Protein AF-A0A7C9GFV8-F1 (afdb_monomer_lite)

pLDDT: mean 72.37, std 23.85, range [27.98, 97.38]

Radius of gyration: 35.26 Å; chains: 1; bounding box: 70×98×106 Å

Foldseek 3Di:
DDDDDDDDDDDDDDDDDDDDDDDDDDDDDDDDDDDDPDDDPDDPDPDPPPPPPDDPVPPPDDPPDDDDPPPDDDDDDDDDDDDDDDDDDDDPPDDDPDDDDDPDNVCVVVCVVCVLCPLLVLQLVLLVVLQVVLVVCPVPLQVQLVVCVVVVDPVSSVVSVVSSCLSNVVSVCSNQQHLVLVSLLSLLVVLVCCQPPPACVQDQDVVSSHSVVSNVSSVSSVVCNVVGSHDRHVCVVVVHYD

Sequence (242 aa):
MGEGRPARRHRRRARGAVVDPAARDRRGPGRGGAGEAGALRSAKSRGFGSLLRLDPRLRPRPYSLIPSPRRGPGRAACWVRANRGVINMTDSSQARGGEPRLLLPFLQPFYDFVIPLAWPIIRCAVGLTLFVHGWGKIDRVVAFGDSLAKRGYVPGQGLGWAIFATELIGGLCIAAGLFTRFWAAAAAIELGVITFDIYLPNGFAWTKRGYEYTLMWGAVLFAVALRGGGPWSLDRKLGKEL

Secondary structure (DSSP, 8-state):
-------------------------------------S---------TTSS----GGGSPPP--PPPP--------------------------S-TTPPPPSSGGGHHHHHHHGGGHHHHHHHHHHHHHHHHHHTTGGGHHHHHHHHHHTT-SSHHHHHHHHHHIIIIIHHHHHHTSSHHHHHHHHHHHHHHIIIIIIGGG-S-GGGT-SHHHHHHHHHHHHHHHH-S-TTSHHHHHT---

Structure (mmCIF, N/CA/C/O backbone):
data_AF-A0A7C9GFV8-F1
#
_entry.id   AF-A0A7C9GFV8-F1
#
loop_
_atom_site.group_PDB
_atom_site.id
_atom_site.type_symbol
_atom_site.label_atom_id
_atom_site.label_alt_id
_atom_site.label_comp_id
_atom_site.label_asym_id
_atom_site.label_entity_id
_atom_site.label_seq_id
_atom_site.pdbx_PDB_ins_code
_atom_site.Cartn_x
_atom_site.Cartn_y
_atom_site.Cartn_z
_atom_site.occupancy
_atom_site.B_iso_or_equiv
_atom_site.auth_seq_id
_atom_site.auth_comp_id
_atom_site.auth_asym_id
_atom_site.auth_atom_id
_atom_site.pdbx_PDB_model_num
ATOM 1 N N . MET A 1 1 ? 20.918 -57.381 -44.391 1.00 44.56 1 MET A N 1
ATOM 2 C CA . MET A 1 1 ? 20.920 -57.339 -45.869 1.00 44.56 1 MET A CA 1
ATOM 3 C C . MET A 1 1 ? 19.507 -57.022 -46.322 1.00 44.56 1 MET A C 1
ATOM 5 O O . MET A 1 1 ? 18.599 -57.722 -45.899 1.00 44.56 1 MET A O 1
ATOM 9 N N . GLY A 1 2 ? 19.326 -55.935 -47.071 1.00 47.56 2 GLY A N 1
ATOM 10 C CA . GLY A 1 2 ? 18.016 -55.445 -47.508 1.00 47.56 2 GLY A CA 1
ATOM 11 C C . GLY A 1 2 ? 18.029 -53.941 -47.791 1.00 47.56 2 GLY A C 1
ATOM 12 O O . GLY A 1 2 ? 17.478 -53.165 -47.019 1.00 47.56 2 GLY A O 1
ATOM 13 N N . GLU A 1 3 ? 18.708 -53.541 -48.871 1.00 44.22 3 GLU A N 1
ATOM 14 C CA . GLU A 1 3 ? 18.458 -52.288 -49.609 1.00 44.22 3 GLU A CA 1
ATOM 15 C C . GLU A 1 3 ? 16.953 -52.214 -49.958 1.00 44.22 3 GLU A C 1
ATOM 17 O O . GLU A 1 3 ? 16.321 -53.245 -50.150 1.00 44.22 3 GLU A O 1
ATOM 22 N N . GLY A 1 4 ? 16.238 -51.096 -50.052 1.00 40.31 4 GLY A N 1
ATOM 23 C CA . GLY A 1 4 ? 16.554 -49.746 -50.493 1.00 40.31 4 GLY A CA 1
ATOM 24 C C . GLY A 1 4 ? 15.351 -49.256 -51.323 1.00 40.31 4 GLY A C 1
ATOM 25 O O . GLY A 1 4 ? 14.808 -50.036 -52.102 1.00 40.31 4 GLY A O 1
ATOM 26 N N . ARG A 1 5 ? 14.922 -47.994 -51.139 1.00 57.22 5 ARG A N 1
ATOM 27 C CA . ARG A 1 5 ? 14.353 -47.050 -52.144 1.00 57.22 5 ARG A CA 1
ATOM 28 C C . ARG A 1 5 ? 13.474 -45.959 -51.494 1.00 57.22 5 ARG A C 1
ATOM 30 O O . ARG A 1 5 ? 12.439 -46.279 -50.919 1.00 57.22 5 ARG A O 1
ATOM 37 N N . PRO A 1 6 ? 13.807 -44.665 -51.677 1.00 58.16 6 PRO A N 1
ATOM 38 C CA . PRO A 1 6 ? 12.904 -43.539 -51.436 1.00 58.16 6 PRO A CA 1
ATOM 39 C C . PRO A 1 6 ? 12.283 -43.016 -52.750 1.00 58.16 6 PRO A C 1
ATOM 41 O O . PRO A 1 6 ? 12.971 -42.887 -53.765 1.00 58.16 6 PRO A O 1
ATOM 44 N N . ALA A 1 7 ? 10.994 -42.655 -52.737 1.00 55.62 7 ALA A N 1
ATOM 45 C CA . ALA A 1 7 ? 10.277 -42.122 -53.902 1.00 55.62 7 ALA A CA 1
ATOM 46 C C . ALA A 1 7 ? 9.861 -40.642 -53.735 1.00 55.62 7 ALA A C 1
ATOM 48 O O . ALA A 1 7 ? 8.932 -40.294 -53.019 1.00 55.62 7 ALA A O 1
ATOM 49 N N . ARG A 1 8 ? 10.618 -39.789 -54.438 1.00 53.31 8 ARG A N 1
ATOM 50 C CA . ARG A 1 8 ? 10.259 -38.593 -55.235 1.00 53.31 8 ARG A CA 1
ATOM 51 C C . ARG A 1 8 ? 8.997 -37.753 -54.912 1.00 53.31 8 ARG A C 1
ATOM 53 O O . ARG A 1 8 ? 7.877 -38.136 -55.205 1.00 53.31 8 ARG A O 1
ATOM 60 N N . ARG A 1 9 ? 9.289 -36.481 -54.581 1.00 49.94 9 ARG A N 1
ATOM 61 C CA . ARG A 1 9 ? 8.849 -35.203 -55.210 1.00 49.94 9 ARG A CA 1
ATOM 62 C C . ARG A 1 9 ? 7.411 -35.078 -55.744 1.00 49.94 9 ARG A C 1
ATOM 64 O O . ARG A 1 9 ? 7.112 -35.642 -56.783 1.00 49.94 9 ARG A O 1
ATOM 71 N N . HIS A 1 10 ? 6.724 -34.019 -55.294 1.00 49.72 10 HIS A N 1
ATOM 72 C CA . HIS A 1 10 ? 6.060 -33.076 -56.207 1.00 49.72 10 HIS A CA 1
ATOM 73 C C . HIS A 1 10 ? 6.142 -31.620 -55.710 1.00 49.72 10 HIS A C 1
ATOM 75 O O . HIS A 1 10 ? 5.689 -31.268 -54.628 1.00 49.72 10 HIS A O 1
ATOM 81 N N . ARG A 1 11 ? 6.748 -30.765 -56.547 1.00 51.47 11 ARG A N 1
ATOM 82 C CA . ARG A 1 11 ? 6.674 -29.296 -56.509 1.00 51.47 11 ARG A CA 1
ATOM 83 C C . ARG A 1 11 ? 5.304 -28.855 -57.030 1.00 51.47 11 ARG A C 1
ATOM 85 O O . ARG A 1 11 ? 4.948 -29.315 -58.111 1.00 51.47 11 ARG A O 1
ATOM 92 N N . ARG A 1 12 ? 4.675 -27.839 -56.429 1.00 53.00 12 ARG A N 1
ATOM 93 C CA . ARG A 1 12 ? 3.928 -26.804 -57.175 1.00 53.00 12 ARG A CA 1
ATOM 94 C C . ARG A 1 12 ? 4.049 -25.436 -56.491 1.00 53.00 12 ARG A C 1
ATOM 96 O O . ARG A 1 12 ? 3.788 -25.290 -55.307 1.00 53.00 12 ARG A O 1
ATOM 103 N N . ARG A 1 13 ? 4.504 -24.464 -57.289 1.00 50.50 13 ARG A N 1
ATOM 104 C CA . ARG A 1 13 ? 4.533 -23.013 -57.050 1.00 50.50 13 ARG A CA 1
ATOM 105 C C . ARG A 1 13 ? 3.219 -22.398 -57.557 1.00 50.50 13 ARG A C 1
ATOM 107 O O . ARG A 1 13 ? 2.770 -22.803 -58.625 1.00 50.50 13 ARG A O 1
ATOM 114 N N . ALA A 1 14 ? 2.732 -21.348 -56.901 1.00 51.50 14 ALA A N 1
ATOM 115 C CA . ALA A 1 14 ? 1.903 -20.273 -57.471 1.00 51.50 14 ALA A CA 1
ATOM 116 C C . ALA A 1 14 ? 2.224 -19.003 -56.644 1.00 51.50 14 ALA A C 1
ATOM 118 O O . ALA A 1 14 ? 2.155 -19.069 -55.423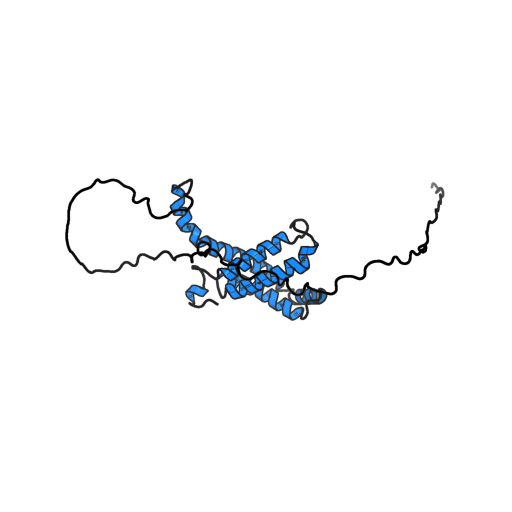 1.00 51.50 14 ALA A O 1
ATOM 119 N N . ARG A 1 15 ? 2.903 -17.963 -57.170 1.00 47.78 15 ARG A N 1
ATOM 120 C CA . ARG A 1 15 ? 2.384 -16.837 -57.994 1.00 47.78 15 ARG A CA 1
ATOM 121 C C . ARG A 1 15 ? 1.099 -16.272 -57.361 1.00 47.78 15 ARG A C 1
ATOM 123 O O . ARG A 1 15 ? 0.120 -16.994 -57.318 1.00 47.78 15 ARG A O 1
ATOM 130 N N . GLY A 1 16 ? 1.029 -15.070 -56.791 1.00 36.53 16 GLY A N 1
ATOM 131 C CA . GLY A 1 16 ? 1.641 -13.796 -57.170 1.00 36.53 16 GLY A CA 1
ATOM 132 C C . GLY A 1 16 ? 0.528 -12.899 -57.720 1.00 36.53 16 GLY A C 1
ATOM 133 O O . GLY A 1 16 ? 0.150 -13.077 -58.871 1.00 36.53 16 GLY A O 1
ATOM 134 N N . ALA A 1 17 ? -0.006 -11.987 -56.902 1.00 46.81 17 ALA A N 1
ATOM 135 C CA . ALA A 1 17 ? -0.932 -10.938 -57.330 1.00 46.81 17 ALA A CA 1
ATOM 136 C C . ALA A 1 17 ? -0.651 -9.667 -56.514 1.00 46.81 17 ALA A C 1
ATOM 138 O O . ALA A 1 17 ? -1.038 -9.546 -55.355 1.00 46.81 17 ALA A O 1
ATOM 139 N N . VAL A 1 18 ? 0.104 -8.768 -57.139 1.00 51.19 18 VAL A N 1
ATOM 140 C CA . VAL A 1 18 ? 0.304 -7.368 -56.761 1.00 51.19 18 VAL A CA 1
ATOM 141 C C . VAL A 1 18 ? -0.667 -6.573 -57.632 1.00 51.19 18 VAL A C 1
ATOM 143 O O . VAL A 1 18 ? -0.683 -6.785 -58.843 1.00 51.19 18 VAL A O 1
ATOM 146 N N . VAL A 1 19 ? -1.478 -5.700 -57.035 1.00 57.31 19 VAL A N 1
ATOM 147 C CA . VAL A 1 19 ? -2.281 -4.705 -57.762 1.00 57.31 19 VAL A CA 1
ATOM 148 C C . VAL A 1 19 ? -1.987 -3.326 -57.170 1.00 57.31 19 VAL A C 1
ATOM 150 O O . VAL A 1 19 ? -1.919 -3.157 -55.955 1.00 57.31 19 VAL A O 1
ATOM 153 N N . ASP A 1 20 ? -1.734 -2.410 -58.097 1.00 44.81 20 ASP A N 1
ATOM 154 C CA . ASP A 1 20 ? -1.052 -1.114 -58.033 1.00 44.81 20 ASP A CA 1
ATOM 155 C C . ASP A 1 20 ? -1.898 0.019 -57.394 1.00 44.81 20 ASP A C 1
ATOM 157 O O . ASP A 1 20 ? -3.123 0.016 -57.558 1.00 44.81 20 ASP A O 1
ATOM 161 N N . PRO A 1 21 ? -1.299 1.035 -56.732 1.00 53.38 21 PRO A N 1
ATOM 162 C CA . PRO A 1 21 ? -1.999 2.167 -56.143 1.00 53.38 21 PRO A CA 1
ATOM 163 C C . PRO A 1 21 ? -1.825 3.435 -56.999 1.00 53.38 21 PRO A C 1
ATOM 165 O O . PRO A 1 21 ? -0.923 4.223 -56.749 1.00 53.38 21 PRO A O 1
ATOM 168 N N . ALA A 1 22 ? -2.686 3.682 -57.992 1.00 40.78 22 ALA A N 1
ATOM 169 C CA . ALA A 1 22 ? -2.799 5.005 -58.627 1.00 40.78 22 ALA A CA 1
ATOM 170 C C . ALA A 1 22 ? -4.007 5.094 -59.575 1.00 40.78 22 ALA A C 1
ATOM 172 O O . ALA A 1 22 ? -3.908 4.773 -60.755 1.00 40.78 22 ALA A O 1
ATOM 173 N N . ALA A 1 23 ? -5.129 5.627 -59.090 1.00 45.59 23 ALA A N 1
ATOM 174 C CA . ALA A 1 23 ? -6.175 6.178 -59.951 1.00 45.59 23 ALA A CA 1
ATOM 175 C C . ALA A 1 23 ? -6.678 7.507 -59.364 1.00 45.59 23 ALA A C 1
ATOM 177 O O . ALA A 1 23 ? -7.463 7.556 -58.421 1.00 45.59 23 ALA A O 1
ATOM 178 N N . ARG A 1 24 ? -6.136 8.590 -59.930 1.00 46.19 24 ARG A N 1
ATOM 179 C CA . ARG A 1 24 ? -6.657 9.965 -59.913 1.00 46.19 24 ARG A CA 1
ATOM 180 C C . ARG A 1 24 ? -8.057 10.008 -60.542 1.00 46.19 24 ARG A C 1
ATOM 182 O O . ARG A 1 24 ? -8.239 9.341 -61.550 1.00 46.19 24 ARG A O 1
ATOM 189 N N . ASP A 1 25 ? -8.956 10.867 -60.050 1.00 46.28 25 ASP A N 1
ATOM 190 C CA . ASP A 1 25 ? -9.399 12.094 -60.759 1.00 46.28 25 ASP A CA 1
ATOM 191 C C . ASP A 1 25 ? -10.418 12.888 -59.905 1.00 46.28 25 ASP A C 1
ATOM 193 O O . ASP A 1 25 ? -11.426 12.359 -59.451 1.00 46.28 25 ASP A O 1
ATOM 197 N N . ARG A 1 26 ? -10.071 14.099 -59.449 1.00 48.97 26 ARG A N 1
ATOM 198 C CA . ARG A 1 26 ? -10.536 15.408 -59.962 1.00 48.97 26 ARG A CA 1
ATOM 199 C C . ARG A 1 26 ? -12.060 15.598 -60.061 1.00 48.97 26 ARG A C 1
ATOM 201 O O . ARG A 1 26 ? -12.685 15.223 -61.044 1.00 48.97 26 ARG A O 1
ATOM 208 N N . ARG A 1 27 ? -12.609 16.405 -59.143 1.00 43.84 27 ARG A N 1
ATOM 209 C CA . ARG A 1 27 ? -13.672 17.381 -59.452 1.00 43.84 27 ARG A CA 1
ATOM 210 C C . ARG A 1 27 ? -13.385 18.702 -58.739 1.00 43.84 27 ARG A C 1
ATOM 212 O O . ARG A 1 27 ? -13.239 18.737 -57.523 1.00 43.84 27 ARG A O 1
ATOM 219 N N . GLY A 1 28 ? -13.247 19.757 -59.541 1.00 40.72 28 GLY A N 1
ATOM 220 C CA . GLY A 1 28 ? -13.203 21.157 -59.119 1.00 40.72 28 GLY A CA 1
ATOM 221 C C . GLY A 1 28 ? -14.606 21.796 -59.086 1.00 40.72 28 GLY A C 1
ATOM 222 O O . GLY A 1 28 ? -15.595 21.070 -59.028 1.00 40.72 28 GLY A O 1
ATOM 223 N N . PRO A 1 29 ? -14.714 23.138 -59.104 1.00 53.72 29 PRO A N 1
ATOM 224 C CA . PRO A 1 29 ? -15.271 23.905 -57.990 1.00 53.72 29 PRO A CA 1
ATOM 225 C C . PRO A 1 29 ? -16.696 24.429 -58.239 1.00 53.72 29 PRO A C 1
ATOM 227 O O . PRO A 1 29 ? -17.040 24.834 -59.347 1.00 53.72 29 PRO A O 1
ATOM 230 N N . GLY A 1 30 ? -17.506 24.486 -57.177 1.00 39.53 30 GLY A N 1
ATOM 231 C CA . GLY A 1 30 ? -18.854 25.059 -57.181 1.00 39.53 30 GLY A CA 1
ATOM 232 C C . GLY A 1 30 ? -18.943 26.297 -56.291 1.00 39.53 30 GLY A C 1
ATOM 233 O O . GLY A 1 30 ? -18.729 26.217 -55.087 1.00 39.53 30 GLY A O 1
ATOM 234 N N . ARG A 1 31 ? -19.243 27.437 -56.920 1.00 44.59 31 ARG A N 1
ATOM 235 C CA . ARG A 1 31 ? -19.540 28.746 -56.322 1.00 44.59 31 ARG A CA 1
ATOM 236 C C . ARG A 1 31 ? -20.838 28.711 -55.507 1.00 44.59 31 ARG A C 1
ATOM 238 O O . ARG A 1 31 ? -21.807 28.106 -55.951 1.00 44.59 31 ARG A O 1
ATOM 245 N N . GLY A 1 32 ? -20.902 29.493 -54.430 1.00 36.00 32 GLY A N 1
ATOM 246 C CA . GLY A 1 32 ? -22.175 29.927 -53.850 1.00 36.00 32 GLY A CA 1
ATOM 247 C C . GLY A 1 32 ? -22.027 30.589 -52.482 1.00 36.00 32 GLY A C 1
ATOM 248 O O . GLY A 1 32 ? -21.536 29.958 -51.557 1.00 36.00 32 GLY A O 1
ATOM 249 N N . GLY A 1 33 ? -22.497 31.834 -52.359 1.00 35.78 33 GLY A N 1
ATOM 250 C CA . GLY A 1 33 ? -22.918 32.405 -51.075 1.00 35.78 33 GLY A CA 1
ATOM 251 C C . GLY A 1 33 ? -21.981 33.430 -50.444 1.00 35.78 33 GLY A C 1
ATOM 252 O O . GLY A 1 33 ? -21.323 33.150 -49.451 1.00 35.78 33 GLY A O 1
ATOM 253 N N . ALA A 1 34 ? -21.985 34.648 -50.988 1.00 39.91 34 ALA A N 1
ATOM 254 C CA . ALA A 1 34 ? -21.758 35.842 -50.186 1.00 39.91 34 ALA A CA 1
ATOM 255 C C . ALA A 1 34 ? -22.977 36.063 -49.274 1.00 39.91 34 ALA A C 1
ATOM 257 O O . ALA A 1 34 ? -24.110 35.970 -49.744 1.00 39.91 34 ALA A O 1
ATOM 258 N N . GLY A 1 35 ? -22.742 36.380 -48.004 1.00 37.94 35 GLY A N 1
ATOM 259 C CA . GLY A 1 35 ? -23.781 36.801 -47.070 1.00 37.94 35 GLY A CA 1
ATOM 260 C C . GLY A 1 35 ? -23.394 36.502 -45.628 1.00 37.94 35 GLY A C 1
ATOM 261 O O . GLY A 1 35 ? -23.032 35.379 -45.314 1.00 37.94 35 GLY A O 1
ATOM 262 N N . GLU A 1 36 ? -23.504 37.513 -44.768 1.00 41.62 36 GLU A N 1
ATOM 263 C CA . GLU A 1 36 ? -23.500 37.390 -43.301 1.00 41.62 36 GLU A CA 1
ATOM 264 C C . GLU A 1 36 ? -22.128 37.330 -42.606 1.00 41.62 36 GLU A C 1
ATOM 266 O O . GLU A 1 36 ? -21.866 36.566 -41.680 1.00 41.62 36 GLU A O 1
ATOM 271 N N . ALA A 1 37 ? -21.267 38.285 -42.965 1.00 38.81 37 ALA A N 1
ATOM 272 C CA . ALA A 1 37 ? -20.398 38.906 -41.972 1.00 38.81 37 ALA A CA 1
ATOM 273 C C . ALA A 1 37 ? -21.249 39.844 -41.096 1.00 38.81 37 ALA A C 1
ATOM 275 O O . ALA A 1 37 ? -21.542 40.972 -41.485 1.00 38.81 37 ALA A O 1
ATOM 276 N N . GLY A 1 38 ? -21.660 39.380 -39.916 1.00 39.31 38 GLY A N 1
ATOM 277 C CA . GLY A 1 38 ? -22.319 40.235 -38.933 1.00 39.31 38 GLY A CA 1
ATOM 278 C C . GLY A 1 38 ? -23.103 39.452 -37.891 1.00 39.31 38 GLY A C 1
ATOM 279 O O . GLY A 1 38 ? -24.046 38.753 -38.221 1.00 39.31 38 GLY A O 1
ATOM 280 N N . ALA A 1 39 ? -22.741 39.647 -36.623 1.00 41.84 39 ALA A N 1
ATOM 281 C CA . ALA A 1 39 ? -23.569 39.333 -35.457 1.00 41.84 39 ALA A CA 1
ATOM 282 C C . ALA A 1 39 ? -23.656 37.873 -34.969 1.00 41.84 39 ALA A C 1
ATOM 284 O O . ALA A 1 39 ? -24.739 37.396 -34.677 1.00 41.84 39 ALA A O 1
ATOM 285 N N . LEU A 1 40 ? -22.521 37.223 -34.676 1.00 41.31 40 LEU A N 1
ATOM 286 C CA . LEU A 1 40 ? -22.466 36.198 -33.611 1.00 41.31 40 LEU A CA 1
ATOM 287 C C . LEU A 1 40 ? -21.180 36.306 -32.767 1.00 41.31 40 LEU A C 1
ATOM 289 O O . LEU A 1 40 ? -20.516 35.331 -32.434 1.00 41.31 40 LEU A O 1
ATOM 293 N N . ARG A 1 41 ? -20.849 37.532 -32.342 1.00 44.56 41 ARG A N 1
ATOM 294 C CA . ARG A 1 41 ? -20.184 37.755 -31.049 1.00 44.56 41 ARG A CA 1
ATOM 295 C C . ARG A 1 41 ? -21.281 37.876 -29.995 1.00 44.56 41 ARG A C 1
ATOM 297 O O . ARG A 1 41 ? -21.728 38.982 -29.744 1.00 44.56 41 ARG A O 1
ATOM 304 N N . SER A 1 42 ? -21.742 36.759 -29.436 1.00 43.94 42 SER A N 1
ATOM 305 C CA . SER A 1 42 ? -22.339 36.653 -28.089 1.00 43.94 42 SER A CA 1
ATOM 306 C C . SER A 1 42 ? -23.063 35.311 -27.953 1.00 43.94 42 SER A C 1
ATOM 308 O O . SER A 1 42 ? -24.270 35.196 -28.131 1.00 43.94 42 SER A O 1
ATOM 310 N N . ALA A 1 43 ? -22.309 34.271 -27.623 1.00 41.97 43 ALA A N 1
ATOM 311 C CA . ALA A 1 43 ? -22.846 33.090 -26.957 1.00 41.97 43 ALA A CA 1
ATOM 312 C C . ALA A 1 43 ? -21.757 32.554 -26.026 1.00 41.97 43 ALA A C 1
ATOM 314 O O . ALA A 1 43 ? -21.282 31.428 -26.140 1.00 41.97 43 ALA A O 1
ATOM 315 N N . LYS A 1 44 ? -21.314 33.434 -25.118 1.00 39.50 44 LYS A N 1
ATOM 316 C CA . LYS A 1 44 ? -20.553 33.050 -23.933 1.00 39.50 44 LYS A CA 1
ATOM 317 C C . LYS A 1 44 ? -21.447 32.093 -23.151 1.00 39.50 44 LYS A C 1
ATOM 319 O O . LYS A 1 44 ? -22.508 32.473 -22.658 1.00 39.50 44 LYS A O 1
ATOM 324 N N . SER A 1 45 ? -21.034 30.836 -23.162 1.00 39.81 45 SER A N 1
ATOM 325 C CA . SER A 1 45 ? -21.663 29.707 -22.500 1.00 39.81 45 SER A CA 1
ATOM 326 C C . SER A 1 45 ? -22.084 30.070 -21.079 1.00 39.81 45 SER A C 1
ATOM 328 O O . SER A 1 45 ? -21.326 30.604 -20.267 1.00 39.81 45 SER A O 1
ATOM 330 N N . ARG A 1 46 ? -23.356 29.796 -20.802 1.00 44.81 46 ARG A N 1
ATOM 331 C CA . ARG A 1 46 ? -23.973 29.946 -19.493 1.00 44.81 46 ARG A CA 1
ATOM 332 C C . ARG A 1 46 ? -23.257 29.014 -18.511 1.00 44.81 46 ARG A C 1
ATOM 334 O O . ARG A 1 46 ? -23.293 27.802 -18.667 1.00 44.81 46 ARG A O 1
ATOM 341 N N . GLY A 1 47 ? -22.607 29.622 -17.523 1.00 41.41 47 GLY A N 1
ATOM 342 C CA . GLY A 1 47 ? -22.465 29.133 -16.152 1.00 41.41 47 GLY A CA 1
ATOM 343 C C . GLY A 1 47 ? -22.039 27.680 -15.929 1.00 41.41 47 GLY A C 1
ATOM 344 O O . GLY A 1 47 ? -22.845 26.873 -15.483 1.00 41.41 47 GLY A O 1
ATOM 345 N N . PHE A 1 48 ? -20.736 27.402 -16.017 1.00 37.69 48 PHE A N 1
ATOM 346 C CA . PHE A 1 48 ? -20.103 26.255 -15.339 1.00 37.69 48 PHE A CA 1
ATOM 347 C C . PHE A 1 48 ? -19.708 26.611 -13.886 1.00 37.69 48 PHE A C 1
ATOM 349 O O . PHE A 1 48 ? -18.643 26.257 -13.399 1.00 37.69 48 PHE A O 1
ATOM 356 N N . GLY A 1 49 ? -20.535 27.411 -13.206 1.00 39.53 49 GLY A N 1
ATOM 357 C CA . GLY A 1 49 ? -20.258 27.949 -11.865 1.00 39.53 49 GLY A CA 1
ATOM 358 C C . GLY A 1 49 ? -21.400 27.749 -10.871 1.00 39.53 49 GLY A C 1
ATOM 359 O O . GLY A 1 49 ? -21.387 28.327 -9.790 1.00 39.53 49 GLY A O 1
ATOM 360 N N . SER A 1 50 ? -22.428 26.973 -11.227 1.00 42.44 50 SER A N 1
ATOM 361 C CA . SER A 1 50 ? -23.641 26.833 -10.403 1.00 42.44 50 SER A CA 1
ATOM 362 C C . SER A 1 50 ? -24.093 25.388 -10.170 1.00 42.44 50 SER A C 1
ATOM 364 O O . SER A 1 50 ? -25.129 25.184 -9.547 1.00 42.44 50 SER A O 1
ATOM 366 N N . LEU A 1 51 ? -23.301 24.392 -10.588 1.00 44.56 51 LEU A N 1
ATOM 367 C CA . LEU A 1 51 ? -23.625 22.958 -10.478 1.00 44.56 51 LEU A CA 1
ATOM 368 C C . LEU A 1 51 ? -22.784 22.181 -9.447 1.00 44.56 51 LEU A C 1
ATOM 370 O O . LEU A 1 51 ? -22.768 20.958 -9.455 1.00 44.56 51 LEU A O 1
ATOM 374 N N . LEU A 1 52 ? -22.131 22.881 -8.516 1.00 50.97 52 LEU A N 1
ATOM 375 C CA . LEU A 1 52 ? -21.484 22.281 -7.338 1.00 50.97 52 LEU A CA 1
ATOM 376 C C . LEU A 1 52 ? -21.928 22.971 -6.039 1.00 50.97 52 LEU A C 1
ATOM 378 O O . LEU A 1 52 ? -21.149 23.177 -5.114 1.00 50.97 52 LEU A O 1
ATOM 382 N N . ARG A 1 53 ? -23.221 23.301 -5.930 1.00 45.22 53 ARG A N 1
ATOM 383 C CA . ARG A 1 53 ? -23.857 23.358 -4.608 1.00 45.22 53 ARG A CA 1
ATOM 384 C C . ARG A 1 53 ? -24.168 21.923 -4.199 1.00 45.22 53 ARG A C 1
ATOM 386 O O . ARG A 1 53 ? -25.271 21.438 -4.420 1.00 45.22 53 ARG A O 1
ATOM 393 N N . LEU A 1 54 ? -23.160 21.238 -3.661 1.00 50.12 54 LEU A N 1
ATOM 394 C CA . LEU A 1 54 ? -23.369 20.000 -2.915 1.00 50.12 54 LEU A CA 1
ATOM 395 C C . LEU A 1 54 ? -24.437 20.268 -1.848 1.00 50.12 54 LEU A C 1
ATOM 397 O O . LEU A 1 54 ? -24.285 21.188 -1.040 1.00 50.12 54 LEU A O 1
ATOM 401 N N . ASP A 1 55 ? -25.518 19.487 -1.883 1.00 49.25 55 ASP A N 1
ATOM 402 C CA . ASP A 1 55 ? -26.550 19.479 -0.850 1.00 49.25 55 ASP A CA 1
ATOM 403 C C . ASP A 1 55 ? -25.862 19.367 0.530 1.00 49.25 55 ASP A C 1
ATOM 405 O O . ASP A 1 55 ? -25.088 18.425 0.748 1.00 49.25 55 ASP A O 1
ATOM 409 N N . PRO A 1 56 ? -26.099 20.297 1.477 1.00 53.97 56 PRO A N 1
ATOM 410 C CA . PRO A 1 56 ? -25.552 20.224 2.833 1.00 53.97 56 PRO A CA 1
ATOM 411 C C . PRO A 1 56 ? -25.830 18.891 3.548 1.00 53.97 56 PRO A C 1
ATOM 413 O O . PRO A 1 56 ? -25.133 18.561 4.508 1.00 53.97 56 PRO A O 1
ATOM 416 N N . ARG A 1 57 ? -26.821 18.118 3.081 1.00 50.75 57 ARG A N 1
ATOM 417 C CA . ARG A 1 57 ? -27.189 16.791 3.594 1.00 50.75 57 ARG A CA 1
ATOM 418 C C . ARG A 1 57 ? -26.213 15.677 3.215 1.00 50.75 57 ARG A C 1
ATOM 420 O O . ARG A 1 57 ? -26.195 14.658 3.894 1.00 50.75 57 ARG A O 1
ATOM 427 N N . LEU A 1 58 ? -25.386 15.865 2.186 1.00 47.22 58 LEU A N 1
ATOM 428 C CA . LEU A 1 58 ? -24.421 14.864 1.709 1.00 47.22 58 LEU A CA 1
ATOM 429 C C . LEU A 1 58 ? -23.017 15.041 2.305 1.00 47.22 58 LEU A C 1
ATOM 431 O O . LEU A 1 58 ? -22.056 14.436 1.834 1.00 47.22 58 LEU A O 1
ATOM 435 N N . ARG A 1 59 ? -22.870 15.857 3.357 1.00 39.25 59 ARG A N 1
ATOM 436 C CA . ARG A 1 59 ? -21.609 15.934 4.100 1.00 39.25 59 ARG A CA 1
ATOM 437 C C . ARG A 1 59 ? -21.409 14.634 4.892 1.00 39.25 59 ARG A C 1
ATOM 439 O O . ARG A 1 59 ? -22.239 14.347 5.758 1.00 39.25 59 ARG A O 1
ATOM 446 N N . PRO A 1 60 ? -20.324 13.867 4.670 1.00 42.34 60 PRO A N 1
ATOM 447 C CA . PRO A 1 60 ? -20.012 12.737 5.533 1.00 42.34 60 PRO A CA 1
ATOM 448 C C . PRO A 1 60 ? -19.811 13.260 6.958 1.00 42.34 60 PRO A C 1
ATOM 450 O O . PRO A 1 60 ? -18.966 14.122 7.208 1.00 42.34 60 PRO A O 1
ATOM 453 N N . ARG A 1 61 ? -20.632 12.779 7.897 1.00 49.91 61 ARG A N 1
ATOM 454 C CA . ARG A 1 61 ? -20.473 13.120 9.312 1.00 49.91 61 ARG A CA 1
ATOM 455 C C . ARG A 1 61 ? -19.155 12.519 9.809 1.00 49.91 61 ARG A C 1
ATOM 457 O O . ARG A 1 61 ? -18.905 11.340 9.550 1.00 49.91 61 ARG A O 1
ATOM 464 N N . PRO A 1 62 ? -18.312 13.281 10.527 1.00 45.25 62 PRO A N 1
ATOM 465 C CA . PRO A 1 62 ? -17.179 12.686 11.214 1.00 45.25 62 PRO A CA 1
ATOM 466 C C . PRO A 1 62 ? -17.724 11.640 12.186 1.00 45.25 62 PRO A C 1
ATOM 468 O O . PRO A 1 62 ? -18.675 11.910 12.920 1.00 45.25 62 PRO A O 1
ATOM 471 N N . TYR A 1 63 ? -17.152 10.437 12.151 1.00 51.41 63 TYR A N 1
ATOM 472 C CA . TYR A 1 63 ? -17.472 9.374 13.097 1.00 51.41 63 TYR A CA 1
ATOM 473 C C . TYR A 1 63 ? -17.341 9.941 14.514 1.00 51.41 63 TYR A C 1
ATOM 475 O O . TYR A 1 63 ? -16.233 10.223 14.972 1.00 51.41 63 TYR A O 1
ATOM 483 N N . SER A 1 64 ? -18.468 10.145 15.197 1.00 47.06 64 SER A N 1
ATOM 484 C CA . SER A 1 64 ? -18.467 10.546 16.595 1.00 47.06 64 SER A CA 1
ATOM 485 C C . SER A 1 64 ? -17.854 9.407 17.397 1.00 47.06 64 SER A C 1
ATOM 487 O O . SER A 1 64 ? -18.427 8.319 17.478 1.00 47.06 64 SER A O 1
ATOM 489 N N . LEU A 1 65 ? -16.670 9.661 17.951 1.00 51.12 65 LEU A N 1
ATOM 490 C CA . LEU A 1 65 ? -16.064 8.841 18.988 1.00 51.12 65 LEU A CA 1
ATOM 491 C C . LEU A 1 65 ? -17.116 8.597 20.071 1.00 51.12 65 LEU A C 1
ATOM 493 O O . LEU A 1 65 ? -17.678 9.546 20.614 1.00 51.12 65 LEU A O 1
ATOM 497 N N . ILE A 1 66 ? -17.389 7.326 20.355 1.00 53.84 66 ILE A N 1
ATOM 498 C CA . ILE A 1 66 ? -18.188 6.906 21.504 1.00 53.84 66 ILE A CA 1
ATOM 499 C C . ILE A 1 66 ? -17.557 7.567 22.743 1.00 53.84 66 ILE A C 1
ATOM 501 O O . ILE A 1 66 ? -16.382 7.301 23.018 1.00 53.84 66 ILE A O 1
ATOM 505 N N . PRO A 1 67 ? -18.260 8.453 23.472 1.00 43.03 67 PRO A N 1
ATOM 506 C CA . PRO A 1 67 ? -17.724 8.988 24.711 1.00 43.03 67 PRO A CA 1
ATOM 507 C C . PRO A 1 67 ? -17.616 7.840 25.718 1.00 43.03 67 PRO A C 1
ATOM 509 O O . PRO A 1 67 ? -18.594 7.144 25.991 1.00 43.03 67 PRO A O 1
ATOM 512 N N . SER A 1 68 ? -16.415 7.615 26.253 1.00 46.44 68 SER A N 1
ATOM 513 C CA . SER A 1 68 ? -16.235 6.682 27.362 1.00 46.44 68 SER A CA 1
ATOM 514 C C . SER A 1 68 ? -16.994 7.204 28.590 1.00 46.44 68 SER A C 1
ATOM 516 O O . SER A 1 68 ? -16.994 8.417 28.837 1.00 46.44 68 SER A O 1
ATOM 518 N N . PRO A 1 69 ? -17.633 6.339 29.399 1.00 43.38 69 PRO A N 1
ATOM 519 C CA . PRO A 1 69 ? -18.221 6.776 30.653 1.00 43.38 69 PRO A CA 1
ATOM 520 C C . PRO A 1 69 ? -17.081 7.158 31.602 1.00 43.38 69 PRO A C 1
ATOM 522 O O . PRO A 1 69 ? -16.454 6.300 32.226 1.00 43.38 69 PRO A O 1
ATOM 525 N N . ARG A 1 70 ? -16.783 8.455 31.723 1.00 44.97 70 ARG A N 1
ATOM 526 C CA . ARG A 1 70 ? -15.999 8.945 32.859 1.00 44.97 70 ARG A CA 1
ATOM 527 C C . ARG A 1 70 ? -16.853 8.764 34.113 1.00 44.97 70 ARG A C 1
ATOM 529 O O . ARG A 1 70 ? -17.786 9.526 34.346 1.00 44.97 70 ARG A O 1
ATOM 536 N N . ARG A 1 71 ? -16.517 7.762 34.931 1.00 43.75 71 ARG A N 1
ATOM 537 C CA . ARG A 1 71 ? -16.899 7.717 36.349 1.00 43.75 71 ARG A CA 1
ATOM 538 C C . ARG A 1 71 ? -16.282 8.939 37.034 1.00 43.75 71 ARG A C 1
ATOM 540 O O . ARG A 1 71 ? -15.081 8.963 37.279 1.00 43.75 71 ARG A O 1
ATOM 547 N N . GLY A 1 72 ? -17.088 9.961 37.299 1.00 40.56 72 GLY A N 1
ATOM 548 C CA . GLY A 1 72 ? -16.730 11.023 38.237 1.00 40.56 72 GLY A CA 1
ATOM 549 C C . GLY A 1 72 ? -17.098 10.602 39.664 1.00 40.56 72 GLY A C 1
ATOM 550 O O . GLY A 1 72 ? -18.161 10.005 39.847 1.00 40.56 72 GLY A O 1
ATOM 551 N N . PRO A 1 73 ? -16.276 10.895 40.684 1.00 48.00 73 PRO A N 1
ATOM 552 C CA . PRO A 1 73 ? -16.706 10.780 42.063 1.00 48.00 73 PRO A CA 1
ATOM 553 C C . PRO A 1 73 ? -17.378 12.085 42.509 1.00 48.00 73 PRO A C 1
ATOM 555 O O . PRO A 1 73 ? -16.776 13.152 42.454 1.00 48.00 73 PRO A O 1
ATOM 558 N N . GLY A 1 74 ? -18.621 11.951 42.973 1.00 40.56 74 GLY A N 1
ATOM 559 C CA . GLY A 1 74 ? -19.220 12.749 44.042 1.00 40.56 74 GLY A CA 1
ATOM 560 C C . GLY A 1 74 ? -19.386 14.252 43.818 1.00 40.56 74 GLY A C 1
ATOM 561 O O . GLY A 1 74 ? -18.433 15.015 43.928 1.00 40.56 74 GLY A O 1
ATOM 562 N N . ARG A 1 75 ? -20.644 14.687 43.698 1.00 38.28 75 ARG A N 1
ATOM 563 C CA . ARG A 1 75 ? -21.232 15.730 44.558 1.00 38.28 75 ARG A CA 1
ATOM 564 C C . ARG A 1 75 ? -22.739 15.795 44.329 1.00 38.28 75 ARG A C 1
ATOM 566 O O . ARG A 1 75 ? -23.221 15.804 43.202 1.00 38.28 75 ARG A O 1
ATOM 573 N N . ALA A 1 76 ? -23.449 15.761 45.448 1.00 41.06 76 ALA A N 1
ATOM 574 C CA . ALA A 1 76 ? -24.891 15.797 45.552 1.00 41.06 76 ALA A CA 1
ATOM 575 C C . ALA A 1 76 ? -25.453 17.160 45.133 1.00 41.06 76 ALA A C 1
ATOM 577 O O . ALA A 1 76 ? -24.917 18.197 45.519 1.00 41.06 76 ALA A O 1
ATOM 578 N N . ALA A 1 77 ? -26.585 17.137 44.436 1.00 37.44 77 ALA A N 1
ATOM 579 C CA . ALA A 1 77 ? -27.550 18.225 44.443 1.00 37.44 77 ALA A CA 1
ATOM 580 C C . ALA A 1 77 ? -28.948 17.613 44.291 1.00 37.44 77 ALA A C 1
ATOM 582 O O . ALA A 1 77 ? -29.397 17.260 43.204 1.00 37.44 77 ALA A O 1
ATOM 583 N N . CYS A 1 78 ? -29.588 17.423 45.443 1.00 34.28 78 CYS A N 1
ATOM 584 C CA . CYS A 1 78 ? -31.035 17.366 45.586 1.00 34.28 78 CYS A CA 1
ATOM 585 C C . CYS A 1 78 ? -31.633 18.643 44.983 1.00 34.28 78 CYS A C 1
ATOM 587 O O . CYS A 1 78 ? -31.047 19.693 45.213 1.00 34.28 78 CYS A O 1
ATOM 589 N N . TRP A 1 79 ? -32.754 18.561 44.256 1.00 27.98 79 TRP A N 1
ATOM 590 C CA . TRP A 1 79 ? -33.909 19.450 44.448 1.00 27.98 79 TRP A CA 1
ATOM 591 C C . TRP A 1 79 ? -35.112 19.029 43.579 1.00 27.98 79 TRP A C 1
ATOM 593 O O . TRP A 1 79 ? -35.008 18.832 42.374 1.00 27.98 79 TRP A O 1
ATOM 603 N N . VAL A 1 80 ? -36.258 18.970 44.264 1.00 36.75 80 VAL A N 1
ATOM 604 C CA . VAL A 1 80 ? -37.655 19.085 43.805 1.00 36.75 80 VAL A CA 1
ATOM 605 C C . VAL A 1 80 ? -38.294 17.927 43.023 1.00 36.75 80 VAL A C 1
ATOM 607 O O . VAL A 1 80 ? -38.164 17.745 41.818 1.00 36.75 80 VAL A O 1
ATOM 610 N N . ARG A 1 81 ? -39.151 17.236 43.780 1.00 40.22 81 ARG A N 1
ATOM 611 C CA . ARG A 1 81 ? -40.277 16.394 43.376 1.00 40.22 81 ARG A CA 1
ATOM 612 C C . ARG A 1 81 ? -41.427 17.261 42.837 1.00 40.22 81 ARG A C 1
ATOM 614 O O . ARG A 1 81 ? -41.953 18.090 43.572 1.00 40.22 81 ARG A O 1
ATOM 621 N N . ALA A 1 82 ? -41.902 16.966 41.629 1.00 38.66 82 ALA A N 1
ATOM 622 C CA . ALA A 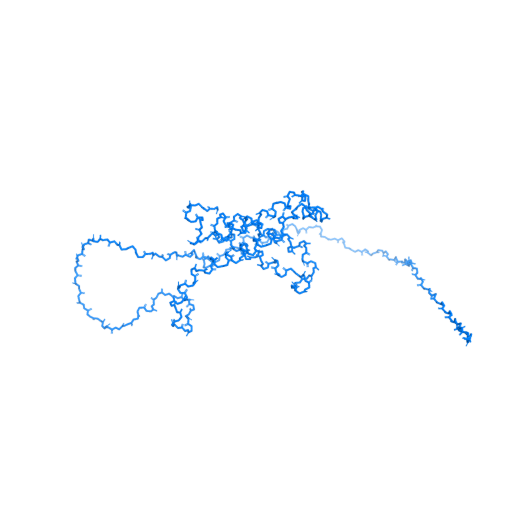1 82 ? -43.277 17.234 41.210 1.00 38.66 82 ALA A CA 1
ATOM 623 C C . ALA A 1 82 ? -43.844 15.955 40.583 1.00 38.66 82 ALA A C 1
ATOM 625 O O . ALA A 1 82 ? -43.312 15.422 39.615 1.00 38.66 82 ALA A O 1
ATOM 626 N N . ASN A 1 83 ? -44.890 15.433 41.216 1.00 40.03 83 ASN A N 1
ATOM 627 C CA . ASN A 1 83 ? -45.561 14.187 40.882 1.00 40.03 83 ASN A CA 1
ATOM 628 C C . ASN A 1 83 ? -46.895 14.534 40.208 1.00 40.03 83 ASN A C 1
ATOM 630 O O . ASN A 1 83 ? -47.735 15.156 40.855 1.00 40.03 83 ASN A O 1
ATOM 634 N N . ARG A 1 84 ? -47.114 14.123 38.955 1.00 38.31 84 ARG A N 1
ATOM 635 C CA . ARG A 1 84 ? -48.452 13.840 38.405 1.00 38.31 84 ARG A CA 1
ATOM 636 C C . ARG A 1 84 ? -48.309 12.829 37.273 1.00 38.31 84 ARG A C 1
ATOM 638 O O . ARG A 1 84 ? -47.599 13.066 36.302 1.00 38.31 84 ARG A O 1
ATOM 645 N N . GLY A 1 85 ? -48.924 11.674 37.496 1.00 36.84 85 GLY A N 1
ATOM 646 C CA . GLY A 1 85 ? -48.719 10.458 36.730 1.00 36.84 85 GLY A CA 1
ATOM 647 C C . GLY A 1 85 ? -49.291 10.493 35.323 1.00 36.84 85 GLY A C 1
ATOM 648 O O . GLY A 1 85 ? -50.369 11.029 35.092 1.00 36.84 85 GLY A O 1
ATOM 649 N N . VAL A 1 86 ? -48.568 9.826 34.428 1.00 44.28 86 VAL A N 1
ATOM 650 C CA . VAL A 1 86 ? -49.030 9.277 33.155 1.00 44.28 86 VAL A CA 1
ATOM 651 C C . VAL A 1 86 ? -48.185 8.008 32.945 1.00 44.28 86 VAL A C 1
ATOM 653 O O . VAL A 1 86 ? -46.992 8.103 32.697 1.00 44.28 86 VAL A O 1
ATOM 656 N N . ILE A 1 87 ? -48.806 6.847 33.192 1.00 43.72 87 ILE A N 1
ATOM 657 C CA . ILE A 1 87 ? -48.532 5.494 32.651 1.00 43.72 87 ILE A CA 1
ATOM 658 C C . ILE A 1 87 ? -47.062 5.064 32.445 1.00 43.72 87 ILE A C 1
ATOM 660 O O . ILE A 1 87 ? -46.358 5.536 31.557 1.00 43.72 87 ILE A O 1
ATOM 664 N N . ASN A 1 88 ? -46.655 4.027 33.187 1.00 39.41 88 ASN A N 1
ATOM 665 C CA . ASN A 1 88 ? -45.610 3.098 32.754 1.00 39.41 88 ASN A CA 1
ATOM 666 C C . ASN A 1 88 ? -45.957 2.558 31.359 1.00 39.41 88 ASN A C 1
ATOM 668 O O . ASN A 1 88 ? -46.981 1.897 31.233 1.00 39.41 88 ASN A O 1
ATOM 672 N N . MET A 1 89 ? -45.086 2.726 30.367 1.00 37.06 89 MET A N 1
ATOM 673 C CA . MET A 1 89 ? -44.668 1.621 29.502 1.00 37.06 89 MET A CA 1
ATOM 674 C C . MET A 1 89 ? -43.460 2.059 28.679 1.00 37.06 89 MET A C 1
ATOM 676 O O . MET A 1 89 ? -43.385 3.186 28.206 1.00 37.06 89 MET A O 1
ATOM 680 N N . THR A 1 90 ? -42.508 1.145 28.576 1.00 47.72 90 THR A N 1
ATOM 681 C CA . THR A 1 90 ? -41.433 1.066 27.588 1.00 47.72 90 THR A CA 1
ATOM 682 C C . THR A 1 90 ? -41.599 1.908 26.322 1.00 47.72 90 THR A C 1
ATOM 684 O O . THR A 1 90 ? -42.667 1.933 25.717 1.00 47.72 90 THR A O 1
ATOM 687 N N . ASP A 1 91 ? -40.443 2.381 25.857 1.00 39.75 91 ASP A N 1
ATOM 688 C CA . ASP A 1 91 ? -40.117 2.679 24.462 1.00 39.75 91 ASP A CA 1
ATOM 689 C C . ASP A 1 91 ? -40.020 4.170 24.110 1.00 39.75 91 ASP A C 1
ATOM 691 O O . ASP A 1 91 ? -40.779 4.735 23.330 1.00 39.75 91 ASP A O 1
ATOM 695 N N . SER A 1 92 ? -38.963 4.810 24.615 1.00 40.41 92 SER A N 1
ATOM 696 C CA . SER A 1 92 ? -38.343 5.960 23.950 1.00 40.41 92 SER A CA 1
ATOM 697 C C . SER A 1 92 ? -37.622 5.509 22.663 1.00 40.41 92 SER A C 1
ATOM 699 O O . SER A 1 92 ? -36.432 5.744 22.463 1.00 40.41 92 SER A O 1
ATOM 701 N N . SER A 1 93 ? -38.368 4.873 21.755 1.00 46.50 93 SER A N 1
ATOM 702 C CA . SER A 1 93 ? -37.972 4.484 20.398 1.00 46.50 93 SER A CA 1
ATOM 703 C C . SER A 1 93 ? -38.063 5.621 19.390 1.00 46.50 93 SER A C 1
ATOM 705 O O . SER A 1 93 ? -38.251 5.367 18.205 1.00 46.50 93 SER A O 1
ATOM 707 N N . GLN A 1 94 ? -37.915 6.886 19.783 1.00 55.53 94 GLN A N 1
ATOM 708 C CA . GLN A 1 94 ? -37.992 7.982 18.814 1.00 55.53 94 GLN A CA 1
ATOM 709 C C . GLN A 1 94 ? -36.935 9.054 19.056 1.00 55.53 94 GLN A C 1
ATOM 711 O O . GLN A 1 94 ? -37.224 10.091 19.638 1.00 55.53 94 GLN A O 1
ATOM 716 N N . ALA A 1 95 ? -35.713 8.791 18.561 1.00 43.06 95 ALA A N 1
ATOM 717 C CA . ALA A 1 95 ? -34.815 9.813 17.995 1.00 43.06 95 ALA A CA 1
ATOM 718 C C . ALA A 1 95 ? -33.558 9.233 17.289 1.00 43.06 95 ALA A C 1
ATOM 720 O O . ALA A 1 95 ? -32.450 9.682 17.568 1.00 43.06 95 ALA A O 1
ATOM 721 N N . ARG A 1 96 ? -33.673 8.266 16.360 1.00 48.41 96 ARG A N 1
ATOM 722 C CA . ARG A 1 96 ? -32.628 7.994 15.332 1.00 48.41 96 ARG A CA 1
ATOM 723 C C . ARG A 1 96 ? -33.266 7.502 14.030 1.00 48.41 96 ARG A C 1
ATOM 725 O O . ARG A 1 96 ? -33.367 6.306 13.786 1.00 48.41 96 ARG A O 1
ATOM 732 N N . GLY A 1 97 ? -33.748 8.435 13.212 1.00 45.12 97 GLY A N 1
ATOM 733 C CA . GLY A 1 97 ? -34.231 8.120 11.870 1.00 45.12 97 GLY A CA 1
ATOM 734 C C . GLY A 1 97 ? -33.097 7.625 10.966 1.00 45.12 97 GLY A C 1
ATOM 735 O O . GLY A 1 97 ? -32.066 8.285 10.869 1.00 45.12 97 GLY A O 1
ATOM 736 N N . GLY A 1 98 ? -33.319 6.490 10.296 1.00 61.97 98 GLY A N 1
ATOM 737 C CA . GLY A 1 98 ? -32.630 6.122 9.054 1.00 61.97 98 GLY A CA 1
ATOM 738 C C . GLY A 1 98 ? -31.546 5.041 9.108 1.00 61.97 98 GLY A C 1
ATOM 739 O O . GLY A 1 98 ? -31.087 4.650 8.043 1.00 61.97 98 GLY A O 1
ATOM 740 N N . GLU A 1 99 ? -31.143 4.529 10.274 1.00 68.44 99 GLU A N 1
ATOM 741 C CA . GLU A 1 99 ? -30.156 3.437 10.315 1.00 68.44 99 GLU A CA 1
ATOM 742 C C . GLU A 1 99 ? -30.849 2.077 10.103 1.00 68.44 99 GLU A C 1
ATOM 744 O O . GLU A 1 99 ? -31.815 1.775 10.820 1.00 68.44 99 GLU A O 1
ATOM 749 N N . PRO A 1 100 ? -30.404 1.253 9.131 1.00 78.75 100 PRO A N 1
ATOM 750 C CA . PRO A 1 100 ? -30.956 -0.080 8.912 1.00 78.75 100 PRO A CA 1
ATOM 751 C C . PRO A 1 100 ? -30.913 -0.906 10.202 1.00 78.75 100 PRO A C 1
ATOM 753 O O . PRO A 1 100 ? -29.866 -1.039 10.835 1.00 78.75 100 PRO A O 1
ATOM 756 N N . ARG A 1 101 ? -32.057 -1.472 10.603 1.00 80.00 101 ARG A N 1
ATOM 757 C CA . ARG A 1 101 ? -32.120 -2.377 11.758 1.00 80.00 101 ARG A CA 1
ATOM 758 C C . ARG A 1 101 ? -31.505 -3.725 11.384 1.00 80.00 101 ARG A C 1
ATOM 760 O O . ARG A 1 101 ? -31.750 -4.233 10.291 1.00 80.00 101 ARG A O 1
ATOM 767 N N . LEU A 1 102 ? -30.744 -4.319 12.302 1.00 85.56 102 LEU A N 1
ATOM 768 C CA . LEU A 1 102 ? -30.247 -5.684 12.131 1.00 85.56 102 LEU A CA 1
ATOM 769 C C . LEU A 1 102 ? -31.424 -6.661 12.046 1.00 85.56 102 LEU A C 1
ATOM 771 O O . LEU A 1 102 ? -32.333 -6.611 12.873 1.00 85.56 102 LEU A O 1
ATOM 775 N N . LEU A 1 103 ? -31.370 -7.584 11.082 1.00 89.00 103 LEU A N 1
ATOM 776 C CA . LEU A 1 103 ? -32.361 -8.661 10.959 1.00 89.00 103 LEU A CA 1
ATOM 777 C C . LEU A 1 103 ? -32.324 -9.614 12.166 1.00 89.00 103 LEU A C 1
ATOM 779 O O . LEU A 1 103 ? -33.353 -10.150 12.563 1.00 89.00 103 LEU A O 1
ATOM 783 N N . LEU A 1 104 ? -31.143 -9.802 12.763 1.00 90.00 104 LEU A N 1
ATOM 784 C CA . LEU A 1 104 ? -30.913 -10.668 13.918 1.00 90.00 104 LEU A CA 1
ATOM 785 C C . LEU A 1 104 ? -30.386 -9.823 15.094 1.00 90.00 104 LEU A C 1
ATOM 787 O O . LEU A 1 104 ? -29.177 -9.601 15.191 1.00 90.00 104 LEU A O 1
ATOM 791 N N . PRO A 1 105 ? -31.256 -9.331 15.996 1.00 85.88 105 PRO A N 1
ATOM 792 C CA . PRO A 1 105 ? -30.870 -8.369 17.034 1.00 85.88 105 PRO A CA 1
ATOM 793 C C . PRO A 1 105 ? -29.877 -8.930 18.063 1.00 85.88 105 PRO A C 1
ATOM 795 O O . PRO A 1 105 ? -29.126 -8.167 18.665 1.00 85.88 105 PRO A O 1
ATOM 798 N N . PHE A 1 106 ? -29.801 -10.254 18.230 1.00 92.56 106 PHE A N 1
ATOM 799 C CA . PHE A 1 106 ? -28.820 -10.881 19.124 1.00 92.56 106 PHE A CA 1
ATOM 800 C C . PHE A 1 106 ? -27.365 -10.725 18.641 1.00 92.56 106 PHE A C 1
ATOM 802 O O . PHE A 1 106 ? -26.448 -10.927 19.431 1.00 92.56 106 PHE A O 1
ATOM 809 N N . LEU A 1 107 ? -27.133 -10.357 17.371 1.00 89.62 107 LEU A N 1
ATOM 810 C CA . LEU A 1 107 ? -25.793 -10.080 16.837 1.00 89.62 107 LEU A CA 1
ATOM 811 C C . LEU A 1 107 ? -25.285 -8.673 17.181 1.00 89.62 107 LEU A C 1
ATOM 813 O O . LEU A 1 107 ? -24.112 -8.386 16.949 1.00 89.62 107 LEU A O 1
ATOM 817 N N . GLN A 1 108 ? -26.122 -7.797 17.747 1.00 88.00 108 GLN A N 1
ATOM 818 C CA . GLN A 1 108 ? -25.722 -6.433 18.106 1.00 88.00 108 GLN A CA 1
ATOM 819 C C . GLN A 1 108 ? -24.446 -6.384 18.976 1.00 88.00 108 GLN A C 1
ATOM 821 O O . GLN A 1 108 ? -23.517 -5.673 18.591 1.00 88.00 108 GLN A O 1
ATOM 826 N N . PRO A 1 109 ? -24.304 -7.184 20.058 1.00 88.75 109 PRO A N 1
ATOM 827 C CA . PRO A 1 109 ? -23.098 -7.157 20.892 1.00 88.75 109 PRO A CA 1
ATOM 828 C C . PRO A 1 109 ? -21.839 -7.618 20.147 1.00 88.75 109 PRO A C 1
ATOM 830 O O . PRO A 1 109 ? -20.738 -7.149 20.428 1.00 88.75 109 PRO A O 1
ATOM 833 N N . PHE A 1 110 ? -21.993 -8.528 19.179 1.00 90.88 110 PHE A N 1
ATOM 834 C CA . PHE A 1 110 ? -20.893 -8.966 18.325 1.00 90.88 110 PHE A CA 1
ATOM 835 C C . PHE A 1 110 ? -20.435 -7.831 17.404 1.00 90.88 110 PHE A C 1
ATOM 837 O O . PHE A 1 110 ? -19.241 -7.534 17.347 1.00 90.88 110 PHE A O 1
ATOM 844 N N . TYR A 1 111 ? -21.372 -7.155 16.731 1.00 88.44 111 TYR A N 1
ATOM 845 C CA . TYR A 1 111 ? -21.065 -6.021 15.857 1.00 88.44 111 TYR A CA 1
ATOM 846 C C . TYR A 1 111 ? -20.418 -4.857 16.608 1.00 88.44 111 TYR A C 1
ATOM 848 O O . TYR A 1 111 ? -19.426 -4.308 16.126 1.00 88.44 111 TYR A O 1
ATOM 856 N N . ASP A 1 112 ? -20.899 -4.539 17.808 1.00 88.25 112 ASP A N 1
ATOM 857 C CA . ASP A 1 112 ? -20.320 -3.488 18.651 1.00 88.25 112 ASP A CA 1
ATOM 858 C C . ASP A 1 112 ? -18.842 -3.768 18.992 1.00 88.25 112 ASP A C 1
ATOM 860 O O . ASP A 1 112 ? -18.042 -2.837 19.111 1.00 88.25 112 ASP A O 1
ATOM 864 N N . PHE A 1 113 ? -18.453 -5.046 19.083 1.00 87.94 113 PHE A N 1
ATOM 865 C CA . PHE A 1 113 ? -17.070 -5.464 19.311 1.00 87.94 113 PHE A CA 1
ATOM 866 C C . PHE A 1 113 ? -16.207 -5.463 18.037 1.00 87.94 113 PHE A C 1
ATOM 868 O O . PHE A 1 113 ? -15.063 -5.006 18.075 1.00 87.94 113 PHE A O 1
ATOM 875 N N . VAL A 1 114 ? -16.719 -5.953 16.899 1.00 88.88 114 VAL A N 1
ATOM 876 C CA . VAL A 1 114 ? -15.906 -6.128 15.676 1.00 88.88 114 VAL A CA 1
ATOM 877 C C . VAL A 1 114 ? -15.812 -4.881 14.798 1.00 88.88 114 VAL A C 1
ATOM 879 O O . VAL A 1 114 ? -14.791 -4.683 14.139 1.00 88.88 114 VAL A O 1
ATOM 882 N N . ILE A 1 115 ? -16.828 -4.011 14.789 1.00 88.62 115 ILE A N 1
ATOM 883 C CA . ILE A 1 115 ? -16.832 -2.787 13.967 1.00 88.62 115 ILE A CA 1
ATOM 884 C C . ILE A 1 115 ? -15.602 -1.901 14.255 1.00 88.62 115 ILE A C 1
ATOM 886 O O . ILE A 1 115 ? -14.958 -1.454 13.299 1.00 88.62 115 ILE A O 1
ATOM 890 N N . PRO A 1 116 ? -15.193 -1.678 15.521 1.00 88.06 116 PRO A N 1
ATOM 891 C CA . PRO A 1 116 ? -13.962 -0.948 15.829 1.00 88.06 116 PRO A CA 1
ATOM 892 C C . PRO A 1 116 ? -12.676 -1.596 15.284 1.00 88.06 116 PRO A C 1
ATOM 894 O O . PRO A 1 116 ? -11.694 -0.885 15.056 1.00 88.06 116 PRO A O 1
ATOM 897 N N . LEU A 1 117 ? -12.672 -2.917 15.072 1.00 88.69 117 LEU A N 1
ATOM 898 C CA . LEU A 1 117 ? -11.522 -3.691 14.589 1.00 88.69 117 LEU A CA 1
ATOM 899 C C . LEU A 1 117 ? -11.423 -3.749 13.060 1.00 88.69 117 LEU A C 1
ATOM 901 O O . LEU A 1 117 ? -10.361 -4.088 12.542 1.00 88.69 117 LEU A O 1
ATOM 905 N N . ALA A 1 118 ? -12.474 -3.369 12.328 1.00 90.50 118 ALA A N 1
ATOM 906 C CA . ALA A 1 118 ? -12.520 -3.471 10.869 1.00 90.50 118 ALA A CA 1
ATOM 907 C C . ALA A 1 118 ? -11.328 -2.779 10.178 1.00 90.50 118 ALA A C 1
ATOM 909 O O . ALA A 1 118 ? -10.633 -3.378 9.359 1.00 90.50 118 ALA A O 1
ATOM 910 N N . TRP A 1 119 ? -11.045 -1.529 10.550 1.00 88.94 119 TRP A N 1
ATOM 911 C CA . TRP A 1 119 ? -9.941 -0.761 9.965 1.00 88.94 119 TRP A CA 1
ATOM 912 C C . TRP A 1 119 ? -8.551 -1.289 10.345 1.00 88.94 119 TRP A C 1
ATOM 914 O O . TRP A 1 119 ? -7.721 -1.425 9.447 1.00 88.94 119 TRP A O 1
ATOM 924 N N . PRO A 1 120 ? -8.269 -1.615 11.621 1.00 91.12 120 PRO A N 1
ATOM 925 C CA . PRO A 1 120 ? -7.031 -2.291 12.000 1.00 91.12 120 PRO A CA 1
ATOM 926 C C . PRO A 1 120 ? -6.789 -3.594 11.235 1.00 91.12 120 PRO A C 1
ATOM 928 O O . PRO A 1 120 ? -5.674 -3.816 10.779 1.00 91.12 120 PRO A O 1
ATOM 931 N N . ILE A 1 121 ? -7.821 -4.419 11.036 1.00 93.44 121 ILE A N 1
ATOM 932 C CA . ILE A 1 121 ? -7.705 -5.674 10.283 1.00 93.44 121 ILE A CA 1
ATOM 933 C C . ILE A 1 121 ? -7.315 -5.397 8.829 1.00 93.44 121 ILE A C 1
ATOM 935 O O . ILE A 1 121 ? -6.344 -5.977 8.349 1.00 93.44 121 ILE A O 1
ATOM 939 N N . ILE A 1 122 ? -8.013 -4.477 8.152 1.00 94.31 122 ILE A N 1
ATOM 940 C CA . ILE A 1 122 ? -7.684 -4.078 6.772 1.00 94.31 122 ILE A CA 1
ATOM 941 C C . ILE A 1 122 ? -6.243 -3.574 6.700 1.00 94.31 122 ILE A C 1
ATOM 943 O O . ILE A 1 122 ? -5.475 -4.015 5.850 1.00 94.31 122 ILE A O 1
ATOM 947 N N . ARG A 1 123 ? -5.862 -2.688 7.624 1.00 94.00 123 ARG A N 1
ATOM 948 C CA . ARG A 1 123 ? -4.533 -2.080 7.694 1.00 94.00 123 ARG A CA 1
ATOM 949 C C . ARG A 1 123 ? -3.434 -3.131 7.886 1.00 94.00 123 ARG A C 1
ATOM 951 O O . ARG A 1 123 ? -2.436 -3.099 7.171 1.00 94.00 123 ARG A O 1
ATOM 958 N N . CYS A 1 124 ? -3.621 -4.075 8.805 1.00 94.81 124 CYS A N 1
ATOM 959 C CA . CYS A 1 124 ? -2.690 -5.183 9.010 1.00 94.81 124 CYS A CA 1
ATOM 960 C C . CYS A 1 124 ? -2.618 -6.095 7.783 1.00 94.81 124 CYS A C 1
ATOM 962 O O . CYS A 1 124 ? -1.521 -6.447 7.362 1.00 94.81 124 CYS A O 1
ATOM 964 N N . ALA A 1 125 ? -3.757 -6.443 7.179 1.00 96.12 125 ALA A N 1
ATOM 965 C CA . ALA A 1 125 ? -3.798 -7.309 6.007 1.00 96.12 125 ALA A CA 1
ATOM 966 C C . ALA A 1 125 ? -3.030 -6.702 4.823 1.00 96.12 125 ALA A C 1
ATOM 968 O O . ALA A 1 125 ? -2.166 -7.366 4.246 1.00 96.12 125 ALA A O 1
ATOM 969 N N . VAL A 1 126 ? -3.283 -5.429 4.493 1.00 96.06 126 VAL A N 1
ATOM 970 C CA . VAL A 1 126 ? -2.578 -4.774 3.381 1.00 96.06 126 VAL A CA 1
ATOM 971 C C . VAL A 1 126 ? -1.114 -4.502 3.707 1.00 96.06 126 VAL A C 1
ATOM 973 O O . VAL A 1 126 ? -0.255 -4.778 2.878 1.00 96.06 126 VAL A O 1
ATOM 976 N N . GLY A 1 127 ? -0.808 -4.037 4.922 1.00 96.06 127 GLY A N 1
ATOM 977 C CA . GLY A 1 127 ? 0.561 -3.727 5.330 1.00 96.06 127 GLY A CA 1
ATOM 978 C C . GLY A 1 127 ? 1.465 -4.961 5.375 1.00 96.06 127 GLY A C 1
ATOM 979 O O . GLY A 1 127 ? 2.563 -4.941 4.825 1.00 96.06 127 GLY A O 1
ATOM 980 N N . LEU A 1 128 ? 0.992 -6.072 5.952 1.00 96.81 128 LEU A N 1
ATOM 981 C CA . LEU A 1 128 ? 1.771 -7.315 6.019 1.00 96.81 128 LEU A CA 1
ATOM 982 C C . LEU A 1 128 ? 1.935 -7.972 4.649 1.00 96.81 128 LEU A C 1
ATOM 984 O O . LEU A 1 128 ? 2.990 -8.526 4.353 1.00 96.81 128 LEU A O 1
ATOM 988 N N . THR A 1 129 ? 0.928 -7.891 3.783 1.00 96.44 129 THR A N 1
ATOM 989 C CA . THR A 1 129 ? 1.074 -8.411 2.419 1.00 96.44 129 THR A CA 1
ATOM 990 C C . THR A 1 129 ? 2.073 -7.581 1.619 1.00 96.44 129 THR A C 1
ATOM 992 O O . THR A 1 129 ? 2.882 -8.148 0.885 1.00 96.44 129 THR A O 1
ATOM 995 N N . LEU A 1 130 ? 2.065 -6.255 1.786 1.00 96.19 130 LEU A N 1
ATOM 996 C CA . LEU A 1 130 ? 3.052 -5.372 1.172 1.00 96.19 130 LEU A CA 1
ATOM 997 C C . LEU A 1 130 ? 4.469 -5.691 1.683 1.00 96.19 130 LEU A C 1
ATOM 999 O O . LEU A 1 130 ? 5.392 -5.831 0.884 1.00 96.19 130 LEU A O 1
ATOM 1003 N N . PHE A 1 131 ? 4.612 -5.953 2.986 1.00 97.00 131 PHE A N 1
ATOM 1004 C CA . PHE A 1 131 ? 5.871 -6.411 3.577 1.00 97.00 131 PHE A CA 1
ATOM 1005 C C . PHE A 1 131 ? 6.388 -7.692 2.909 1.00 97.00 131 PHE A C 1
ATOM 1007 O O . PHE A 1 131 ? 7.564 -7.763 2.566 1.00 97.00 131 PHE A O 1
ATOM 1014 N N . VAL A 1 132 ? 5.526 -8.683 2.654 1.00 96.69 132 VAL A N 1
ATOM 1015 C CA . VAL A 1 132 ? 5.917 -9.914 1.938 1.00 96.69 132 VAL A CA 1
ATOM 1016 C C . VAL A 1 132 ? 6.394 -9.611 0.508 1.00 96.69 132 VAL A C 1
ATOM 1018 O O . VAL A 1 132 ? 7.356 -10.226 0.040 1.00 96.69 132 VAL A O 1
ATOM 1021 N N . HIS A 1 133 ? 5.786 -8.637 -0.177 1.00 94.06 133 HIS A N 1
ATOM 1022 C CA . HIS A 1 133 ? 6.225 -8.208 -1.513 1.00 94.06 133 HIS A CA 1
ATOM 1023 C C . HIS A 1 133 ? 7.597 -7.530 -1.491 1.00 94.06 133 HIS A C 1
ATOM 1025 O O . HIS A 1 133 ? 8.403 -7.766 -2.398 1.00 94.06 133 HIS A O 1
ATOM 1031 N N . GLY A 1 134 ? 7.871 -6.723 -0.465 1.00 93.38 134 GLY A N 1
ATOM 1032 C CA . GLY A 1 134 ? 9.185 -6.128 -0.231 1.00 93.38 134 GLY A CA 1
ATOM 1033 C C . GLY A 1 134 ? 10.224 -7.175 0.175 1.00 93.38 134 GLY A C 1
ATOM 1034 O O . GLY A 1 134 ? 11.345 -7.163 -0.325 1.00 93.38 134 GLY A O 1
ATOM 1035 N N . TRP A 1 135 ? 9.843 -8.147 1.008 1.00 94.06 135 TRP A N 1
ATOM 1036 C CA . TRP A 1 135 ? 10.728 -9.210 1.493 1.00 94.06 135 TRP A CA 1
ATOM 1037 C C . TRP A 1 135 ? 11.326 -10.023 0.344 1.00 94.06 135 TRP A C 1
ATOM 1039 O O . TRP A 1 135 ? 12.530 -10.266 0.302 1.00 94.06 135 TRP A O 1
ATOM 1049 N N . GLY A 1 136 ? 10.513 -10.359 -0.662 1.00 92.44 136 GLY A N 1
ATOM 1050 C CA . GLY A 1 136 ? 10.982 -11.055 -1.864 1.00 92.44 136 GLY A CA 1
ATOM 1051 C C . GLY A 1 136 ? 12.010 -10.274 -2.698 1.00 92.44 136 GLY A C 1
ATOM 1052 O O . GLY A 1 136 ? 12.645 -10.854 -3.587 1.00 92.44 136 GLY A O 1
ATOM 1053 N N . LYS A 1 137 ? 12.189 -8.973 -2.433 1.00 92.25 137 LYS A N 1
ATOM 1054 C CA . LYS A 1 137 ? 13.100 -8.081 -3.159 1.00 92.25 137 LYS A CA 1
ATOM 1055 C C . LYS A 1 137 ? 14.433 -7.825 -2.448 1.00 92.25 137 LYS A C 1
ATOM 1057 O O . LYS A 1 137 ? 15.308 -7.260 -3.097 1.00 92.25 137 LYS A O 1
ATOM 1062 N N . ILE A 1 138 ? 14.629 -8.282 -1.205 1.00 93.56 138 ILE A N 1
ATOM 1063 C CA . ILE A 1 138 ? 15.838 -8.001 -0.397 1.00 93.56 138 ILE A CA 1
ATOM 1064 C C . ILE A 1 138 ? 17.127 -8.324 -1.168 1.00 93.56 138 ILE A C 1
ATOM 1066 O O . ILE A 1 138 ? 17.969 -7.451 -1.356 1.00 93.56 138 ILE A O 1
ATOM 1070 N N . ASP A 1 139 ? 17.233 -9.532 -1.721 1.00 93.56 139 ASP A N 1
ATOM 1071 C CA . ASP A 1 139 ? 18.463 -9.980 -2.396 1.00 93.56 139 ASP A CA 1
ATOM 1072 C C . ASP A 1 139 ? 18.580 -9.510 -3.855 1.00 93.56 139 ASP A C 1
ATOM 1074 O O . ASP A 1 139 ? 19.573 -9.774 -4.531 1.00 93.56 139 ASP A O 1
ATOM 1078 N N . ARG A 1 140 ? 17.545 -8.851 -4.389 1.00 94.00 140 ARG A N 1
ATOM 1079 C CA . ARG A 1 140 ? 17.429 -8.546 -5.827 1.00 94.00 140 ARG A CA 1
ATOM 1080 C C . ARG A 1 140 ? 17.023 -7.109 -6.128 1.00 94.00 140 ARG A C 1
ATOM 1082 O O . ARG A 1 140 ? 16.658 -6.815 -7.264 1.00 94.00 140 ARG A O 1
ATOM 1089 N N . VAL A 1 141 ? 17.080 -6.214 -5.146 1.00 94.94 141 VAL A N 1
ATOM 1090 C CA . VAL A 1 141 ? 16.663 -4.811 -5.298 1.00 94.94 141 VAL A CA 1
ATOM 1091 C C . VAL A 1 141 ? 17.447 -4.093 -6.399 1.00 94.94 141 VAL A C 1
ATOM 1093 O O . VAL A 1 141 ? 16.851 -3.375 -7.198 1.00 94.94 141 VAL A O 1
ATOM 1096 N N . VAL A 1 142 ? 18.746 -4.384 -6.540 1.00 95.38 142 VAL A N 1
ATOM 1097 C CA . VAL A 1 142 ? 19.578 -3.842 -7.629 1.00 95.38 142 VAL A CA 1
ATOM 1098 C C . VAL A 1 142 ? 19.073 -4.328 -8.990 1.00 95.38 142 VAL A C 1
ATOM 1100 O O . VAL A 1 142 ? 18.808 -3.522 -9.879 1.00 95.38 142 VAL A O 1
ATOM 1103 N N . ALA A 1 143 ? 18.837 -5.634 -9.142 1.00 95.38 143 ALA A N 1
ATOM 1104 C CA . ALA A 1 143 ? 18.300 -6.196 -10.383 1.00 95.38 143 ALA A CA 1
ATOM 1105 C C . ALA A 1 143 ? 16.886 -5.670 -10.699 1.00 95.38 143 ALA A C 1
ATOM 1107 O O . ALA A 1 143 ? 16.526 -5.484 -11.864 1.00 95.38 143 ALA A O 1
ATOM 1108 N N . PHE A 1 144 ? 16.076 -5.401 -9.671 1.00 94.88 144 PHE A N 1
ATOM 1109 C CA . PHE A 1 144 ? 14.771 -4.767 -9.822 1.00 94.88 144 PHE A CA 1
ATOM 1110 C C . PHE A 1 144 ? 14.901 -3.324 -10.327 1.00 94.88 144 PHE A C 1
ATOM 1112 O O . PHE A 1 144 ? 14.228 -2.974 -11.299 1.00 94.88 144 PHE A O 1
ATOM 1119 N N . GLY A 1 145 ? 15.810 -2.527 -9.761 1.00 95.69 145 GLY A N 1
ATOM 1120 C CA . GLY A 1 145 ? 16.125 -1.175 -10.230 1.00 95.69 145 GLY A CA 1
ATOM 1121 C C . GLY A 1 145 ? 16.595 -1.139 -11.688 1.00 95.69 145 GLY A C 1
ATOM 1122 O O . GLY A 1 145 ? 16.127 -0.313 -12.474 1.00 95.69 145 GLY A O 1
ATOM 1123 N N . ASP A 1 146 ? 17.422 -2.102 -12.102 1.00 95.81 146 ASP A N 1
ATOM 1124 C CA . ASP A 1 146 ? 17.832 -2.249 -13.505 1.00 95.81 146 ASP A CA 1
ATOM 1125 C C . ASP A 1 146 ? 16.645 -2.606 -14.404 1.00 95.81 146 ASP A C 1
ATOM 1127 O O . ASP A 1 146 ? 16.536 -2.135 -15.538 1.00 95.81 146 ASP A O 1
ATOM 1131 N N . SER A 1 147 ? 15.717 -3.428 -13.905 1.00 94.56 147 SER A N 1
ATOM 1132 C CA . SER A 1 147 ? 14.491 -3.767 -14.630 1.00 94.56 147 SER A CA 1
ATOM 1133 C C . SER A 1 147 ? 13.556 -2.566 -14.804 1.00 94.56 147 SER A C 1
ATOM 1135 O O . SER A 1 147 ? 12.836 -2.500 -15.798 1.00 94.56 147 SER A O 1
ATOM 1137 N N . LEU A 1 148 ? 13.564 -1.614 -13.866 1.00 95.06 148 LEU A N 1
ATOM 1138 C CA . LEU A 1 148 ? 12.823 -0.357 -13.976 1.00 95.06 148 LEU A CA 1
ATOM 1139 C C . LEU A 1 148 ? 13.470 0.565 -15.013 1.00 95.06 148 LEU A C 1
ATOM 1141 O O . LEU A 1 148 ? 12.770 1.070 -15.889 1.00 95.06 148 LEU A O 1
ATOM 1145 N N . ALA A 1 149 ? 14.800 0.691 -14.996 1.00 95.56 149 ALA A N 1
ATOM 1146 C CA . ALA A 1 149 ? 15.534 1.460 -16.002 1.00 95.56 149 ALA A CA 1
ATOM 1147 C C . ALA A 1 149 ? 15.266 0.942 -17.426 1.00 95.56 149 ALA A C 1
ATOM 1149 O O . ALA A 1 149 ? 14.968 1.723 -18.327 1.00 95.56 149 ALA A O 1
ATOM 1150 N N . LYS A 1 150 ? 15.267 -0.384 -17.620 1.00 95.12 150 LYS A N 1
ATOM 1151 C CA . LYS A 1 150 ? 14.937 -1.027 -18.908 1.00 95.12 150 LYS A CA 1
ATOM 1152 C C . LYS A 1 150 ? 13.506 -0.759 -19.388 1.00 95.12 150 LYS A C 1
ATOM 1154 O O . LYS A 1 150 ? 13.250 -0.850 -20.582 1.00 95.12 150 LYS A O 1
ATOM 1159 N N . ARG A 1 151 ? 12.580 -0.447 -18.477 1.00 91.62 151 ARG A N 1
ATOM 1160 C CA . ARG A 1 151 ? 11.191 -0.070 -18.793 1.00 91.62 151 ARG A CA 1
ATOM 1161 C C . ARG A 1 151 ? 11.011 1.434 -19.034 1.00 91.62 151 ARG A C 1
ATOM 1163 O O . ARG A 1 151 ? 9.901 1.849 -19.337 1.00 91.62 151 ARG A O 1
ATOM 1170 N N . GLY A 1 152 ? 12.073 2.234 -18.914 1.00 93.62 152 GLY A N 1
ATOM 1171 C CA . GLY A 1 152 ? 12.036 3.683 -19.130 1.00 93.62 152 GLY A CA 1
ATOM 1172 C C . GLY A 1 152 ? 11.888 4.523 -17.859 1.00 93.62 152 GLY A C 1
ATOM 1173 O O . GLY A 1 152 ? 11.822 5.745 -17.953 1.00 93.62 152 GLY A O 1
ATOM 1174 N N . TYR A 1 153 ? 11.883 3.911 -16.670 1.00 93.19 153 TYR A N 1
ATOM 1175 C CA . TYR A 1 153 ? 11.844 4.651 -15.407 1.00 93.19 153 TYR A CA 1
ATOM 1176 C C . TYR A 1 153 ? 13.252 5.120 -15.021 1.00 93.19 153 TYR A C 1
ATOM 1178 O O . TYR A 1 153 ? 14.119 4.307 -14.694 1.00 93.19 153 TYR A O 1
ATOM 1186 N N . VAL A 1 154 ? 13.484 6.435 -15.040 1.00 92.50 154 VAL A N 1
ATOM 1187 C CA . VAL A 1 154 ? 14.781 7.050 -14.713 1.00 92.50 154 VAL A CA 1
ATOM 1188 C C . VAL A 1 154 ? 14.601 8.039 -13.552 1.00 92.50 154 VAL A C 1
ATOM 1190 O O . VAL A 1 154 ? 13.759 8.927 -13.662 1.00 92.50 154 VAL A O 1
ATOM 1193 N N . PRO A 1 155 ? 15.373 7.930 -12.451 1.00 93.62 155 PRO A N 1
ATOM 1194 C CA . PRO A 1 155 ? 16.443 6.960 -12.198 1.00 93.62 155 PRO A CA 1
ATOM 1195 C C . PRO A 1 155 ? 15.912 5.595 -11.714 1.00 93.62 155 PRO A C 1
ATOM 1197 O O . PRO A 1 155 ? 15.316 5.496 -10.643 1.00 93.62 155 PRO A O 1
ATOM 1200 N N . GLY A 1 156 ? 16.192 4.516 -12.456 1.00 94.00 156 GLY A N 1
ATOM 1201 C CA . GLY A 1 156 ? 15.656 3.179 -12.155 1.00 94.00 156 GLY A CA 1
ATOM 1202 C C . GLY A 1 156 ? 16.133 2.597 -10.823 1.00 94.00 156 GLY A C 1
ATOM 1203 O O . GLY A 1 156 ? 15.324 2.078 -10.059 1.00 94.00 156 GLY A O 1
ATOM 1204 N N . GLN A 1 157 ? 17.421 2.750 -10.492 1.00 94.62 157 GLN A N 1
ATOM 1205 C CA . GLN A 1 157 ? 17.966 2.308 -9.200 1.00 94.62 157 GLN A CA 1
ATOM 1206 C C . GLN A 1 157 ? 17.365 3.085 -8.023 1.00 94.62 157 GLN A C 1
ATOM 1208 O O . GLN A 1 157 ? 16.950 2.482 -7.037 1.00 94.62 157 GLN A O 1
ATOM 1213 N N . GLY A 1 158 ? 17.253 4.412 -8.146 1.00 95.50 158 GLY A N 1
ATOM 1214 C CA . GLY A 1 158 ? 16.648 5.250 -7.108 1.00 95.50 158 GLY A CA 1
ATOM 1215 C C . GLY A 1 158 ? 15.191 4.868 -6.839 1.00 95.50 158 GLY A C 1
ATOM 1216 O O . GLY A 1 158 ? 14.804 4.678 -5.688 1.00 95.50 158 GLY A O 1
ATOM 1217 N N . LEU A 1 159 ? 14.405 4.672 -7.903 1.00 95.25 159 LEU A N 1
ATOM 1218 C CA . LEU A 1 159 ? 13.019 4.216 -7.792 1.00 95.25 159 LEU A CA 1
ATOM 1219 C C . LEU A 1 159 ? 12.918 2.790 -7.242 1.00 95.25 159 LEU A C 1
ATOM 1221 O O . LEU A 1 159 ? 12.050 2.526 -6.418 1.00 95.25 159 LEU A O 1
ATOM 1225 N N . GLY A 1 160 ? 13.819 1.887 -7.636 1.00 95.69 160 GLY A N 1
ATOM 1226 C CA . GLY A 1 160 ? 13.856 0.514 -7.130 1.00 95.69 160 GLY A CA 1
ATOM 1227 C C . GLY A 1 160 ? 14.052 0.452 -5.616 1.00 95.69 160 GLY A C 1
ATOM 1228 O O . GLY A 1 160 ? 13.312 -0.255 -4.934 1.00 95.69 160 GLY A O 1
ATOM 1229 N N . TRP A 1 161 ? 14.988 1.240 -5.080 1.00 96.31 161 TRP A N 1
ATOM 1230 C CA . TRP A 1 161 ? 15.204 1.353 -3.635 1.00 96.31 161 TRP A CA 1
ATOM 1231 C C . TRP A 1 161 ? 14.048 2.048 -2.912 1.00 96.31 161 TRP A C 1
ATOM 1233 O O . TRP A 1 161 ? 13.678 1.619 -1.821 1.00 96.31 161 TRP A O 1
ATOM 1243 N N . ALA A 1 162 ? 13.452 3.082 -3.513 1.00 96.31 162 ALA A N 1
ATOM 1244 C CA . ALA A 1 162 ? 12.295 3.766 -2.937 1.00 96.31 162 ALA A CA 1
ATOM 1245 C C . ALA A 1 162 ? 11.073 2.839 -2.831 1.00 96.31 162 ALA A C 1
ATOM 1247 O O . ALA A 1 162 ? 10.447 2.775 -1.777 1.00 96.31 162 ALA A O 1
ATOM 1248 N N . ILE A 1 163 ? 10.773 2.084 -3.891 1.00 96.38 163 ILE A N 1
ATOM 1249 C CA . ILE A 1 163 ? 9.709 1.071 -3.913 1.00 96.38 163 ILE A CA 1
ATOM 1250 C C . ILE A 1 163 ? 9.993 -0.012 -2.876 1.00 96.38 163 ILE A C 1
ATOM 1252 O O . ILE A 1 163 ? 9.156 -0.286 -2.026 1.00 96.38 163 ILE A O 1
ATOM 1256 N N . PHE A 1 164 ? 11.209 -0.562 -2.866 1.00 96.69 164 PHE A N 1
ATOM 1257 C CA . PHE A 1 164 ? 11.599 -1.575 -1.888 1.00 96.69 164 PHE A CA 1
ATOM 1258 C C . PHE A 1 164 ? 11.417 -1.097 -0.439 1.00 96.69 164 PHE A C 1
ATOM 1260 O O . PHE A 1 164 ? 10.869 -1.825 0.390 1.00 96.69 164 PHE A O 1
ATOM 1267 N N . ALA A 1 165 ? 11.834 0.134 -0.129 1.00 96.75 165 ALA A N 1
ATOM 1268 C CA . ALA A 1 165 ? 11.651 0.720 1.194 1.00 96.75 165 ALA A CA 1
ATOM 1269 C C . ALA A 1 165 ? 10.164 0.920 1.530 1.00 96.75 165 ALA A C 1
ATOM 1271 O O . ALA A 1 165 ? 9.741 0.586 2.637 1.00 96.75 165 ALA A O 1
ATOM 1272 N N . THR A 1 166 ? 9.363 1.413 0.583 1.00 96.81 166 THR A N 1
ATOM 1273 C CA . THR A 1 166 ? 7.909 1.567 0.743 1.00 96.81 166 THR A CA 1
ATOM 1274 C C . THR A 1 166 ? 7.221 0.232 0.981 1.00 96.81 166 THR A C 1
ATOM 1276 O O . THR A 1 166 ? 6.386 0.125 1.877 1.00 96.81 166 THR A O 1
ATOM 1279 N N . GLU A 1 167 ? 7.583 -0.807 0.240 1.00 97.06 167 GLU A N 1
ATOM 1280 C CA . GLU A 1 167 ? 6.935 -2.101 0.382 1.00 97.06 167 GLU A CA 1
ATOM 1281 C C . GLU A 1 167 ? 7.323 -2.790 1.691 1.00 97.06 167 GLU A C 1
ATOM 1283 O O . GLU A 1 167 ? 6.463 -3.272 2.428 1.00 97.06 167 GLU A O 1
ATOM 1288 N N . LEU A 1 168 ? 8.619 -2.802 2.011 1.00 96.81 168 LEU A N 1
ATOM 1289 C CA . LEU A 1 168 ? 9.142 -3.502 3.176 1.00 96.81 168 LEU A CA 1
ATOM 1290 C C . LEU A 1 168 ? 8.908 -2.704 4.466 1.00 96.81 168 LEU A C 1
ATOM 1292 O O . LEU A 1 168 ? 8.180 -3.138 5.359 1.00 96.81 168 LEU A O 1
ATOM 1296 N N . ILE A 1 169 ? 9.517 -1.523 4.571 1.00 96.62 169 ILE A N 1
ATOM 1297 C CA . ILE A 1 169 ? 9.444 -0.689 5.776 1.00 96.62 169 ILE A CA 1
ATOM 1298 C C . ILE A 1 169 ? 8.059 -0.059 5.862 1.00 96.62 169 ILE A C 1
ATOM 1300 O O . ILE A 1 169 ? 7.410 -0.140 6.904 1.00 96.62 169 ILE A O 1
ATOM 1304 N N . GLY A 1 170 ? 7.572 0.509 4.757 1.00 95.31 170 GLY A N 1
ATOM 1305 C CA . GLY A 1 170 ? 6.244 1.107 4.711 1.00 95.31 170 GLY A CA 1
ATOM 1306 C C . GLY A 1 170 ? 5.133 0.093 4.961 1.00 95.31 170 GLY A C 1
ATOM 1307 O O . GLY A 1 170 ? 4.220 0.402 5.719 1.00 95.31 170 GLY A O 1
ATOM 1308 N N . GLY A 1 171 ? 5.234 -1.139 4.454 1.00 96.12 171 GLY A N 1
ATOM 1309 C CA . GLY A 1 171 ? 4.285 -2.213 4.766 1.00 96.12 171 GLY A CA 1
ATOM 1310 C C . GLY A 1 171 ? 4.195 -2.508 6.266 1.00 96.12 171 GLY A C 1
ATOM 1311 O O . GLY A 1 171 ? 3.098 -2.538 6.836 1.00 96.12 171 GLY A O 1
ATOM 1312 N N . LEU A 1 172 ? 5.342 -2.629 6.941 1.00 96.12 172 LEU A N 1
ATOM 1313 C CA . LEU A 1 172 ? 5.389 -2.843 8.389 1.00 96.12 172 LEU A CA 1
ATOM 1314 C C . LEU A 1 172 ? 4.875 -1.623 9.168 1.00 96.12 172 LEU A C 1
ATOM 1316 O O . LEU A 1 172 ? 4.102 -1.774 10.114 1.00 96.12 172 LEU A O 1
ATOM 1320 N N . CYS A 1 173 ? 5.247 -0.413 8.751 1.00 94.25 173 CYS A N 1
ATOM 1321 C CA . CYS A 1 173 ? 4.758 0.834 9.331 1.00 94.25 173 CYS A CA 1
ATOM 1322 C C . CYS A 1 173 ? 3.240 0.974 9.174 1.00 94.25 173 CYS A C 1
ATOM 1324 O O . CYS A 1 173 ? 2.558 1.284 10.148 1.00 94.25 173 CYS A O 1
ATOM 1326 N N . ILE A 1 174 ? 2.680 0.655 8.004 1.00 94.81 174 ILE A N 1
ATOM 1327 C CA . ILE A 1 174 ? 1.232 0.607 7.783 1.00 94.81 174 ILE A CA 1
ATOM 1328 C C . ILE A 1 174 ? 0.615 -0.421 8.724 1.00 94.81 174 ILE A C 1
ATOM 1330 O O . ILE A 1 174 ? -0.313 -0.062 9.437 1.00 94.81 174 ILE A O 1
ATOM 1334 N N . ALA A 1 175 ? 1.138 -1.648 8.809 1.00 94.62 175 ALA A N 1
ATOM 1335 C CA . ALA A 1 175 ? 0.614 -2.709 9.678 1.00 94.62 175 ALA A CA 1
ATOM 1336 C C . ALA A 1 175 ? 0.726 -2.400 11.183 1.00 94.62 175 ALA A C 1
ATOM 1338 O O . ALA A 1 175 ? -0.132 -2.813 11.965 1.00 94.62 175 ALA A O 1
ATOM 1339 N N . ALA A 1 176 ? 1.705 -1.604 11.606 1.00 91.62 176 ALA A N 1
ATOM 1340 C CA . ALA A 1 176 ? 1.822 -1.109 12.978 1.00 91.62 176 ALA A CA 1
ATOM 1341 C C . ALA A 1 176 ? 0.981 0.162 13.228 1.00 91.62 176 ALA A C 1
ATOM 1343 O O . ALA A 1 176 ? 0.570 0.449 14.354 1.00 91.62 176 ALA A O 1
ATOM 1344 N N . GLY A 1 177 ? 0.662 0.903 12.168 1.00 88.88 177 GLY A N 1
ATOM 1345 C CA . GLY A 1 177 ? -0.062 2.166 12.225 1.00 88.88 177 GLY A CA 1
ATOM 1346 C C . GLY A 1 177 ? 0.869 3.307 12.615 1.00 88.88 177 GLY A C 1
ATOM 1347 O O . GLY A 1 177 ? 0.537 4.071 13.516 1.00 88.88 177 GLY A O 1
ATOM 1348 N N . LEU A 1 178 ? 2.056 3.343 12.010 1.00 88.62 178 LEU A N 1
ATOM 1349 C CA . LEU A 1 178 ? 3.079 4.367 12.178 1.00 88.62 178 LEU A CA 1
ATOM 1350 C C . LEU A 1 178 ? 3.252 5.127 10.857 1.00 88.62 178 LEU A C 1
ATOM 1352 O O . LEU A 1 178 ? 3.506 4.507 9.826 1.00 88.62 178 LEU A O 1
ATOM 1356 N N . PHE A 1 179 ? 3.112 6.452 10.871 1.00 87.12 179 PHE A N 1
ATOM 1357 C CA . PHE A 1 179 ? 3.092 7.312 9.682 1.00 87.12 179 PHE A CA 1
ATOM 1358 C C . PHE A 1 179 ? 2.198 6.751 8.569 1.00 87.12 179 PHE A C 1
ATOM 1360 O O . PHE A 1 179 ? 2.545 6.769 7.385 1.00 87.12 179 PHE A O 1
ATOM 1367 N N . THR A 1 180 ? 1.029 6.236 8.965 1.00 89.81 180 THR A N 1
ATOM 1368 C CA . THR A 1 180 ? 0.178 5.394 8.109 1.00 89.81 180 THR A CA 1
ATOM 1369 C C . THR A 1 180 ? -0.178 6.097 6.802 1.00 89.81 180 THR A C 1
ATOM 1371 O O . THR A 1 180 ? -0.152 5.485 5.741 1.00 89.81 180 THR A O 1
ATOM 1374 N N . ARG A 1 181 ? -0.469 7.399 6.867 1.00 93.50 181 ARG A N 1
ATOM 1375 C CA . ARG A 1 181 ? -0.880 8.201 5.708 1.00 93.50 181 ARG A CA 1
ATOM 1376 C C . ARG A 1 181 ? 0.227 8.357 4.675 1.00 93.50 181 ARG A C 1
ATOM 1378 O O . ARG A 1 181 ? -0.038 8.204 3.490 1.00 93.50 181 ARG A O 1
ATOM 1385 N N . PHE A 1 182 ? 1.452 8.621 5.127 1.00 94.38 182 PHE A N 1
ATOM 1386 C CA . PHE A 1 182 ? 2.606 8.789 4.247 1.00 94.38 182 PHE A CA 1
ATOM 1387 C C . PHE A 1 182 ? 2.901 7.493 3.489 1.00 94.38 182 PHE A C 1
ATOM 1389 O O . PHE A 1 182 ? 2.913 7.479 2.259 1.00 94.38 182 PHE A O 1
ATOM 1396 N N . TRP A 1 183 ? 3.054 6.386 4.220 1.00 96.06 183 TRP A N 1
ATOM 1397 C CA . TRP A 1 183 ? 3.380 5.096 3.618 1.00 96.06 183 TRP A CA 1
ATOM 1398 C C . TRP A 1 183 ? 2.243 4.543 2.759 1.00 96.06 183 TRP A C 1
ATOM 1400 O O . TRP A 1 183 ? 2.495 4.036 1.670 1.00 96.06 183 TRP A O 1
ATOM 1410 N N . ALA A 1 184 ? 0.988 4.675 3.202 1.00 95.81 184 ALA A N 1
ATOM 1411 C CA . ALA A 1 184 ? -0.155 4.217 2.419 1.00 95.81 184 ALA A CA 1
ATOM 1412 C C . ALA A 1 184 ? -0.342 5.042 1.138 1.00 95.81 184 ALA A C 1
ATOM 1414 O O . ALA A 1 184 ? -0.675 4.471 0.103 1.00 95.81 184 ALA A O 1
ATOM 1415 N N . ALA A 1 185 ? -0.085 6.356 1.171 1.00 96.50 185 ALA A N 1
ATOM 1416 C CA . ALA A 1 185 ? -0.110 7.189 -0.029 1.00 96.50 185 ALA A CA 1
ATOM 1417 C C . ALA A 1 185 ? 1.003 6.798 -1.011 1.00 96.50 185 ALA A C 1
ATOM 1419 O O . ALA A 1 185 ? 0.729 6.636 -2.198 1.00 96.50 185 ALA A O 1
ATOM 1420 N N . ALA A 1 186 ? 2.230 6.586 -0.523 1.00 96.75 186 ALA A N 1
ATOM 1421 C CA . ALA A 1 186 ? 3.346 6.133 -1.353 1.00 96.75 186 ALA A CA 1
ATOM 1422 C C . ALA A 1 186 ? 3.040 4.785 -2.032 1.00 96.75 186 ALA A C 1
ATOM 1424 O O . ALA A 1 186 ? 3.163 4.670 -3.251 1.00 96.75 186 ALA A O 1
ATOM 1425 N N . ALA A 1 187 ? 2.547 3.802 -1.271 1.00 97.00 187 ALA A N 1
ATOM 1426 C CA . ALA A 1 187 ? 2.173 2.490 -1.798 1.00 97.00 187 ALA A CA 1
ATOM 1427 C C . ALA A 1 187 ? 0.971 2.553 -2.763 1.00 97.00 187 ALA A C 1
ATOM 1429 O O . ALA A 1 187 ? 0.922 1.824 -3.753 1.00 97.00 187 ALA A O 1
ATOM 1430 N N . ALA A 1 188 ? 0.001 3.441 -2.518 1.00 97.38 188 ALA A N 1
ATOM 1431 C CA . ALA A 1 188 ? -1.124 3.652 -3.429 1.00 97.38 188 ALA A CA 1
ATOM 1432 C C . ALA A 1 188 ? -0.677 4.253 -4.772 1.00 97.38 188 ALA A C 1
ATOM 1434 O O . ALA A 1 188 ? -1.171 3.834 -5.818 1.00 97.38 188 ALA A O 1
ATOM 1435 N N . ILE A 1 189 ? 0.267 5.202 -4.757 1.00 97.06 189 ILE A N 1
ATOM 1436 C CA . ILE A 1 189 ? 0.853 5.777 -5.978 1.00 97.06 189 ILE A CA 1
ATOM 1437 C C . ILE A 1 189 ? 1.602 4.699 -6.761 1.00 97.06 189 ILE A C 1
ATOM 1439 O O . ILE A 1 189 ? 1.386 4.566 -7.963 1.00 97.06 189 ILE A O 1
ATOM 1443 N N . GLU A 1 190 ? 2.428 3.902 -6.084 1.00 96.12 190 GLU A N 1
ATOM 1444 C CA . GLU A 1 190 ? 3.158 2.790 -6.696 1.00 96.12 190 GLU A CA 1
ATOM 1445 C C . GLU A 1 190 ? 2.210 1.819 -7.414 1.00 96.12 190 GLU A C 1
ATOM 1447 O O . GLU A 1 190 ? 2.378 1.536 -8.602 1.00 96.12 190 GLU A O 1
ATOM 1452 N N . LEU A 1 191 ? 1.161 1.361 -6.728 1.00 96.94 191 LEU A N 1
ATOM 1453 C CA . LEU A 1 191 ? 0.166 0.466 -7.317 1.00 96.94 191 LEU A CA 1
ATOM 1454 C C . LEU A 1 191 ? -0.646 1.134 -8.426 1.00 96.94 191 LEU A C 1
ATOM 1456 O O . LEU A 1 191 ? -1.049 0.453 -9.368 1.00 96.94 191 LEU A O 1
ATOM 1460 N N . GLY A 1 192 ? -0.869 2.447 -8.351 1.00 96.69 192 GLY A N 1
ATOM 1461 C CA . GLY A 1 192 ? -1.474 3.232 -9.423 1.00 96.69 192 GLY A CA 1
ATOM 1462 C C . GLY A 1 192 ? -0.631 3.190 -10.696 1.00 96.69 192 GLY A C 1
ATOM 1463 O O . GLY A 1 192 ? -1.138 2.798 -11.744 1.00 96.69 192 GLY A O 1
ATOM 1464 N N . VAL A 1 193 ? 0.663 3.500 -10.593 1.00 95.88 193 VAL A N 1
ATOM 1465 C CA . VAL A 1 193 ? 1.616 3.424 -11.717 1.00 95.88 193 VAL A CA 1
ATOM 14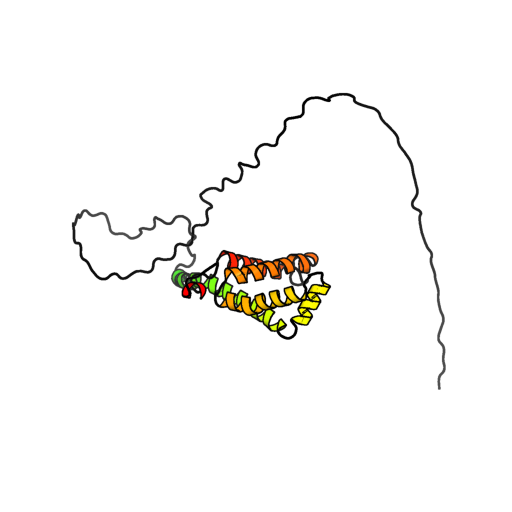66 C C . VAL A 1 193 ? 1.640 2.013 -12.300 1.00 95.88 193 VAL A C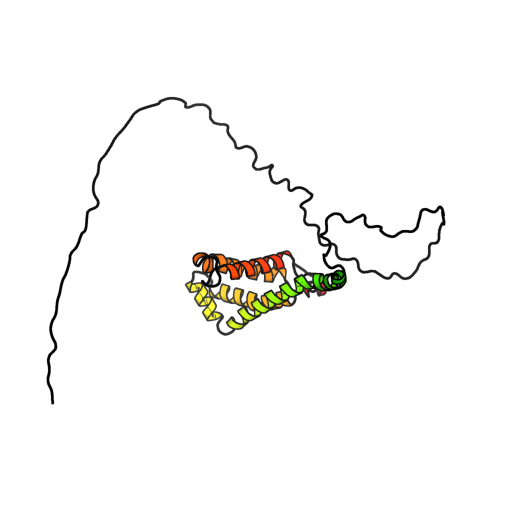 1
ATOM 1468 O O . VAL A 1 193 ? 1.450 1.827 -13.497 1.00 95.88 193 VAL A O 1
ATOM 1471 N N . ILE A 1 194 ? 1.765 0.993 -11.449 1.00 94.88 194 ILE A N 1
ATOM 1472 C CA . ILE A 1 194 ? 1.744 -0.412 -11.873 1.00 94.88 194 ILE A CA 1
ATOM 1473 C C . ILE A 1 194 ? 0.438 -0.753 -12.616 1.00 94.88 194 ILE A C 1
ATOM 1475 O O . ILE A 1 194 ? 0.461 -1.419 -13.652 1.00 94.88 194 ILE A O 1
ATOM 1479 N N . THR A 1 195 ? -0.704 -0.291 -12.110 1.00 96.19 195 THR A N 1
ATOM 1480 C CA . THR A 1 195 ? -2.021 -0.538 -12.711 1.00 96.19 195 THR A CA 1
ATOM 1481 C C . THR A 1 195 ? -2.112 0.063 -14.108 1.00 96.19 195 THR A C 1
ATOM 1483 O O . THR A 1 195 ? -2.465 -0.653 -15.043 1.00 96.19 195 THR A O 1
ATOM 1486 N N . PHE A 1 196 ? -1.787 1.348 -14.262 1.00 95.69 196 PHE A N 1
ATOM 1487 C CA . PHE A 1 196 ? -1.988 2.066 -15.521 1.00 95.69 196 PHE A CA 1
ATOM 1488 C C . PHE A 1 196 ? -0.905 1.774 -16.564 1.00 95.69 196 PHE A C 1
ATOM 1490 O O . PHE A 1 196 ? -1.239 1.612 -17.736 1.00 95.69 196 PHE A O 1
ATOM 1497 N N . ASP A 1 197 ? 0.352 1.617 -16.149 1.00 93.62 197 ASP A N 1
ATOM 1498 C CA . ASP A 1 197 ? 1.469 1.487 -17.090 1.00 93.62 197 ASP A CA 1
ATOM 1499 C C . ASP A 1 197 ? 1.795 0.028 -17.436 1.00 93.62 197 ASP A C 1
ATOM 1501 O O . ASP A 1 197 ? 2.274 -0.255 -18.533 1.00 93.62 197 ASP A O 1
ATOM 1505 N N . ILE A 1 198 ? 1.549 -0.921 -16.523 1.00 92.12 198 ILE A N 1
ATOM 1506 C CA . ILE A 1 198 ? 1.943 -2.330 -16.714 1.00 92.12 198 ILE A CA 1
ATOM 1507 C C . ILE A 1 198 ? 0.740 -3.213 -17.036 1.00 92.12 198 ILE A C 1
ATOM 1509 O O . ILE A 1 198 ? 0.810 -4.042 -17.945 1.00 92.12 198 ILE A O 1
ATOM 1513 N N . TYR A 1 199 ? -0.350 -3.079 -16.280 1.00 93.88 199 TYR A N 1
ATOM 1514 C CA . TYR A 1 199 ? -1.446 -4.049 -16.324 1.00 93.88 199 TYR A CA 1
ATOM 1515 C C . TYR A 1 199 ? -2.651 -3.608 -17.156 1.00 93.88 199 TYR A C 1
ATOM 1517 O O . TYR A 1 199 ? -3.369 -4.469 -17.666 1.00 93.88 199 TYR A O 1
ATOM 1525 N N . LEU A 1 200 ? -2.866 -2.304 -17.349 1.00 93.50 200 LEU A N 1
ATOM 1526 C CA . LEU A 1 200 ? -3.974 -1.774 -18.149 1.00 93.50 200 LEU A CA 1
ATOM 1527 C C . LEU A 1 200 ? -4.041 -2.370 -19.570 1.00 93.50 200 LEU A C 1
ATOM 1529 O O . LEU A 1 200 ? -5.139 -2.754 -19.984 1.00 93.50 200 LEU A O 1
ATOM 1533 N N . PRO A 1 201 ? -2.917 -2.546 -20.301 1.00 93.31 201 PRO A N 1
ATOM 1534 C CA . PRO A 1 201 ? -2.946 -3.130 -21.645 1.00 93.31 201 PRO A CA 1
ATOM 1535 C C . PRO A 1 201 ? -3.414 -4.593 -21.688 1.00 93.31 201 PRO A C 1
ATOM 1537 O O . PRO A 1 201 ? -3.876 -5.058 -22.728 1.00 93.31 201 PRO A O 1
ATOM 1540 N N . ASN A 1 202 ? -3.329 -5.324 -20.571 1.00 93.19 202 ASN A N 1
ATOM 1541 C CA . ASN A 1 202 ? -3.702 -6.741 -20.492 1.00 93.19 202 ASN A CA 1
ATOM 1542 C C . ASN A 1 202 ? -5.214 -6.951 -20.262 1.00 93.19 202 ASN A C 1
ATOM 1544 O O . ASN A 1 202 ? -5.692 -8.088 -20.245 1.00 93.19 202 ASN A O 1
ATOM 1548 N N . GLY A 1 203 ? -5.979 -5.867 -20.088 1.00 93.62 203 GLY A N 1
ATOM 1549 C CA . GLY A 1 203 ? -7.406 -5.898 -19.774 1.00 93.62 203 GLY A CA 1
ATOM 1550 C C . GLY A 1 203 ? -7.698 -6.058 -18.278 1.00 93.62 203 GLY A C 1
ATOM 1551 O O . GLY A 1 203 ? -6.814 -5.946 -17.435 1.00 93.62 203 GLY A O 1
ATOM 1552 N N . PHE A 1 204 ? -8.967 -6.289 -17.933 1.00 93.75 204 PHE A N 1
ATOM 1553 C CA . PHE A 1 204 ? -9.421 -6.264 -16.537 1.00 93.75 204 PHE A CA 1
ATOM 1554 C C . PHE A 1 204 ? -9.017 -7.517 -15.744 1.00 93.75 204 PHE A C 1
ATOM 1556 O O . PHE A 1 204 ? -8.370 -7.410 -14.708 1.00 93.75 204 PHE A O 1
ATOM 1563 N N . ALA A 1 205 ? -9.367 -8.703 -16.249 1.00 95.06 205 ALA A N 1
ATOM 1564 C CA . ALA A 1 205 ? -9.376 -9.936 -15.464 1.00 95.06 205 ALA A CA 1
ATOM 1565 C C . ALA A 1 205 ? -7.992 -10.362 -14.942 1.00 95.06 205 ALA A C 1
ATOM 1567 O O . ALA A 1 205 ? -7.054 -10.572 -15.721 1.00 95.06 205 ALA A O 1
ATOM 1568 N N . TRP A 1 206 ? -7.896 -10.616 -13.635 1.00 88.38 206 TRP A N 1
ATOM 1569 C CA . TRP A 1 206 ? -6.652 -11.050 -12.984 1.00 88.38 206 TRP A CA 1
ATOM 1570 C C . TRP A 1 206 ? -6.058 -12.342 -13.580 1.00 88.38 206 TRP A C 1
ATOM 1572 O O . TRP A 1 206 ? -4.838 -12.481 -13.666 1.00 88.38 206 TRP A O 1
ATOM 1582 N N . THR A 1 207 ? -6.897 -13.258 -14.077 1.00 92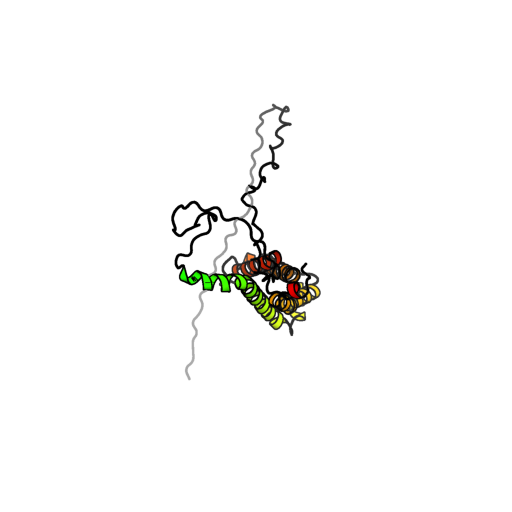.00 207 THR A N 1
ATOM 1583 C CA . THR A 1 207 ? -6.470 -14.537 -14.682 1.00 92.00 207 THR A CA 1
ATOM 1584 C C . THR A 1 207 ? -5.627 -14.361 -15.943 1.00 92.00 207 THR A C 1
ATOM 1586 O O . THR A 1 207 ? -4.821 -15.227 -16.276 1.00 92.00 207 THR A O 1
ATOM 1589 N N . LYS A 1 208 ? -5.771 -13.225 -16.634 1.00 91.25 208 LYS A N 1
ATOM 1590 C CA . LYS A 1 208 ? -4.980 -12.860 -17.817 1.00 91.25 208 LYS A CA 1
ATOM 1591 C C . LYS A 1 208 ? -3.868 -11.868 -17.492 1.00 91.25 208 LYS A C 1
ATOM 1593 O O . LYS A 1 208 ? -3.348 -11.224 -18.396 1.00 91.25 208 LYS A O 1
ATOM 1598 N N . ARG A 1 209 ? -3.493 -11.750 -16.211 1.00 90.75 209 ARG A N 1
ATOM 1599 C CA . ARG A 1 209 ? -2.592 -10.700 -15.715 1.00 90.75 209 ARG A CA 1
ATOM 1600 C C . ARG A 1 209 ? -3.178 -9.320 -16.018 1.00 90.75 209 ARG A C 1
ATOM 1602 O O . ARG A 1 209 ? -2.477 -8.467 -16.543 1.00 90.75 209 ARG A O 1
ATOM 1609 N N . GLY A 1 210 ? -4.471 -9.141 -15.761 1.00 93.31 210 GLY A N 1
ATOM 1610 C CA . GLY A 1 210 ? -5.148 -7.854 -15.867 1.00 93.31 210 GLY A CA 1
ATOM 1611 C C . GLY A 1 210 ? -4.935 -6.960 -14.644 1.00 93.31 210 GLY A C 1
ATOM 1612 O O . GLY A 1 210 ? -4.316 -7.364 -13.658 1.00 93.31 210 GLY A O 1
ATOM 1613 N N . TYR A 1 211 ? -5.458 -5.738 -14.713 1.00 95.88 211 TYR A N 1
ATOM 1614 C CA . TYR A 1 211 ? -5.229 -4.691 -13.709 1.00 95.88 211 TYR A CA 1
ATOM 1615 C C . TYR A 1 211 ? -6.173 -4.737 -12.496 1.00 95.88 211 TYR A C 1
ATOM 1617 O O . TYR A 1 211 ? -5.992 -3.966 -11.556 1.00 95.88 211 TYR A O 1
ATOM 1625 N N . GLU A 1 212 ? -7.174 -5.623 -12.490 1.00 95.75 212 GLU A N 1
ATOM 1626 C CA . GLU A 1 212 ? -8.178 -5.753 -11.422 1.00 95.75 212 GLU A CA 1
ATOM 1627 C C . GLU A 1 212 ? -7.551 -5.827 -10.023 1.00 95.75 212 GLU A C 1
ATOM 1629 O O . GLU A 1 212 ? -7.925 -5.066 -9.128 1.00 95.75 212 GLU A O 1
ATOM 1634 N N . TYR A 1 213 ? -6.560 -6.704 -9.843 1.00 93.88 213 TYR A N 1
ATOM 1635 C CA . TYR A 1 213 ? -5.940 -6.922 -8.538 1.00 93.88 213 TYR A CA 1
ATOM 1636 C C . TYR A 1 213 ? -5.140 -5.700 -8.078 1.00 93.88 213 TYR A C 1
ATOM 1638 O O . TYR A 1 213 ? -5.304 -5.242 -6.949 1.00 93.88 213 TYR A O 1
ATOM 1646 N N . THR A 1 214 ? -4.312 -5.123 -8.950 1.00 95.06 214 THR A N 1
ATOM 1647 C CA . THR A 1 214 ? -3.472 -3.971 -8.589 1.00 95.06 214 THR A CA 1
ATOM 1648 C C . THR A 1 214 ? -4.309 -2.723 -8.328 1.00 95.06 214 THR A C 1
ATOM 1650 O O . THR A 1 214 ? -4.022 -1.988 -7.384 1.00 95.06 214 THR A O 1
ATOM 1653 N N . LEU A 1 215 ? -5.395 -2.532 -9.084 1.00 96.19 215 LEU A N 1
ATOM 1654 C CA . LEU A 1 215 ? -6.339 -1.439 -8.870 1.00 96.19 215 LEU A CA 1
ATOM 1655 C C . LEU A 1 215 ? -7.065 -1.577 -7.531 1.00 96.19 215 LEU A C 1
ATOM 1657 O O . LEU A 1 215 ? -7.158 -0.603 -6.786 1.00 96.19 215 LEU A O 1
ATOM 1661 N N . MET A 1 216 ? -7.556 -2.777 -7.205 1.00 96.69 216 MET A N 1
ATOM 1662 C CA . MET A 1 216 ? -8.208 -3.041 -5.921 1.00 96.69 216 MET A CA 1
ATOM 1663 C C . MET A 1 216 ? -7.254 -2.763 -4.754 1.00 96.69 216 MET A C 1
ATOM 1665 O O . MET A 1 216 ? -7.619 -2.054 -3.817 1.00 96.69 216 MET A O 1
ATOM 1669 N N . TRP A 1 217 ? -6.019 -3.266 -4.826 1.00 95.81 217 TRP A N 1
ATOM 1670 C CA . TRP A 1 217 ? -4.996 -3.023 -3.807 1.00 95.81 217 TRP A CA 1
ATOM 1671 C C . TRP A 1 217 ? -4.672 -1.537 -3.651 1.00 95.81 217 TRP A C 1
ATOM 1673 O O . TRP A 1 217 ? -4.647 -1.028 -2.528 1.00 95.81 217 TRP A O 1
ATOM 1683 N N . GLY A 1 218 ? -4.492 -0.829 -4.768 1.00 95.94 218 GLY A N 1
ATOM 1684 C CA . GLY A 1 218 ? -4.245 0.610 -4.775 1.00 95.94 218 GLY A CA 1
ATOM 1685 C C . GLY A 1 218 ? -5.405 1.393 -4.162 1.00 95.94 218 GLY A C 1
ATOM 1686 O O . GLY A 1 218 ? -5.178 2.283 -3.347 1.00 95.94 218 GLY A O 1
ATOM 1687 N N . ALA A 1 219 ? -6.650 1.020 -4.468 1.00 97.12 219 ALA A N 1
ATOM 1688 C CA . ALA A 1 219 ? -7.842 1.655 -3.911 1.00 97.12 219 ALA A CA 1
ATOM 1689 C C . ALA A 1 219 ? -7.967 1.450 -2.393 1.00 97.12 219 ALA A C 1
ATOM 1691 O O . ALA A 1 219 ? -8.306 2.390 -1.672 1.00 97.12 219 ALA A O 1
ATOM 1692 N N . VAL A 1 220 ? -7.657 0.252 -1.883 1.00 96.69 220 VAL A N 1
ATOM 1693 C CA . VAL A 1 220 ? -7.666 -0.012 -0.435 1.00 96.69 220 VAL A CA 1
ATOM 1694 C C . VAL A 1 220 ? -6.569 0.786 0.267 1.00 96.69 220 VAL A C 1
ATOM 1696 O O . VAL A 1 220 ? -6.844 1.428 1.280 1.00 96.69 220 VAL A O 1
ATOM 1699 N N . LEU A 1 221 ? -5.347 0.807 -0.270 1.00 95.75 221 LEU A N 1
ATOM 1700 C CA . LEU A 1 221 ? -4.253 1.606 0.293 1.00 95.75 221 LEU A CA 1
ATOM 1701 C C . LEU A 1 221 ? -4.548 3.106 0.233 1.00 95.75 221 LEU A C 1
ATOM 1703 O O . LEU A 1 221 ? -4.295 3.813 1.204 1.00 95.75 221 LEU A O 1
ATOM 1707 N N . PHE A 1 222 ? -5.176 3.584 -0.838 1.00 96.31 222 PHE A N 1
ATOM 1708 C CA . PHE A 1 222 ? -5.646 4.961 -0.935 1.00 96.31 222 PHE A CA 1
ATOM 1709 C C . PHE A 1 222 ? -6.706 5.275 0.130 1.00 96.31 222 PHE A C 1
ATOM 1711 O O . PHE A 1 222 ? -6.621 6.296 0.811 1.00 96.31 222 PHE A O 1
ATOM 1718 N N . ALA A 1 223 ? -7.664 4.373 0.362 1.00 95.31 223 ALA A N 1
ATOM 1719 C CA . ALA A 1 223 ? -8.642 4.524 1.436 1.00 95.31 223 ALA A CA 1
ATOM 1720 C C . ALA A 1 223 ? -7.980 4.545 2.826 1.00 95.31 223 ALA A C 1
ATOM 1722 O O . ALA A 1 223 ? -8.362 5.351 3.675 1.00 95.31 223 ALA A O 1
ATOM 1723 N N . VAL A 1 224 ? -6.957 3.714 3.053 1.00 93.62 224 VAL A N 1
ATOM 1724 C CA . VAL A 1 224 ? -6.144 3.735 4.281 1.00 93.62 224 VAL A CA 1
ATOM 1725 C C . VAL A 1 224 ? -5.376 5.054 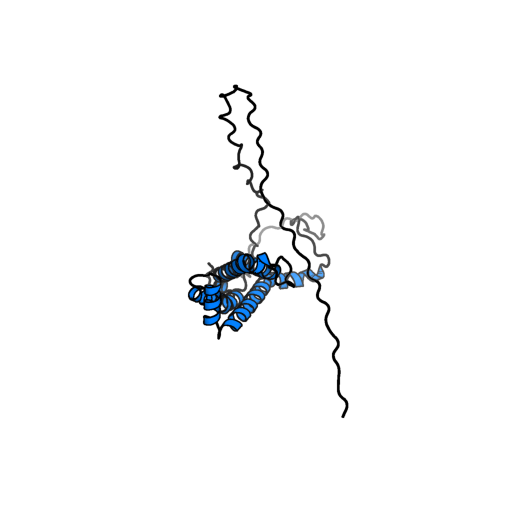4.410 1.00 93.62 224 VAL A C 1
ATOM 1727 O O . VAL A 1 224 ? -5.335 5.617 5.502 1.00 93.62 224 VAL A O 1
ATOM 1730 N N . ALA A 1 225 ? -4.837 5.598 3.318 1.00 92.94 225 ALA A N 1
ATOM 1731 C CA . ALA A 1 225 ? -4.153 6.888 3.312 1.00 92.94 225 ALA A CA 1
ATOM 1732 C C . ALA A 1 225 ? -5.094 8.049 3.675 1.00 92.94 225 ALA A C 1
ATOM 1734 O O . ALA A 1 225 ? -4.714 8.929 4.441 1.00 92.94 225 ALA A O 1
ATOM 1735 N N . LEU A 1 226 ? -6.338 8.030 3.184 1.00 91.19 226 LEU A N 1
ATOM 1736 C CA . LEU A 1 226 ? -7.352 9.034 3.526 1.00 91.19 226 LEU A CA 1
ATOM 1737 C C . LEU A 1 226 ? -7.875 8.884 4.961 1.00 91.19 226 LEU A C 1
ATOM 1739 O O . LEU A 1 226 ? -8.151 9.875 5.635 1.00 91.19 226 LEU A O 1
ATOM 1743 N N . ARG A 1 227 ? -8.041 7.643 5.432 1.00 88.06 227 ARG A N 1
ATOM 1744 C CA . ARG A 1 227 ? -8.544 7.337 6.779 1.00 88.06 227 ARG A CA 1
ATOM 1745 C C . ARG A 1 227 ? -7.500 7.615 7.859 1.00 88.06 227 ARG A C 1
ATOM 1747 O O . ARG A 1 227 ? -7.865 8.084 8.937 1.00 88.06 227 ARG A O 1
ATOM 1754 N N . GLY A 1 228 ? -6.240 7.290 7.584 1.00 85.81 228 GLY A N 1
ATOM 1755 C CA . GLY A 1 228 ? -5.140 7.344 8.539 1.00 85.81 228 GLY A CA 1
ATOM 1756 C C . GLY A 1 228 ? -5.071 6.149 9.496 1.00 85.81 228 GLY A C 1
ATOM 1757 O O . GLY A 1 228 ? -5.664 5.094 9.260 1.00 85.81 228 GLY A O 1
ATOM 1758 N N . GLY A 1 229 ? -4.317 6.300 10.589 1.00 78.25 229 GLY A N 1
ATOM 1759 C CA . GLY A 1 229 ? -3.973 5.191 11.496 1.00 78.25 229 GLY A CA 1
ATOM 1760 C C . GLY A 1 229 ? -5.152 4.661 12.329 1.00 78.25 229 GLY A C 1
ATOM 1761 O O . GLY A 1 229 ? -5.226 3.469 12.642 1.00 78.25 229 GLY A O 1
ATOM 1762 N N . GLY A 1 230 ? -6.117 5.524 12.656 1.00 82.12 230 GLY A N 1
ATOM 1763 C CA . GLY A 1 230 ? -7.304 5.164 13.437 1.00 82.12 230 GLY A CA 1
ATOM 1764 C C . GLY A 1 230 ? -7.052 4.981 14.947 1.00 82.12 230 GLY A C 1
ATOM 1765 O O . GLY A 1 230 ? -6.031 5.416 15.471 1.00 82.12 230 GLY A O 1
ATOM 1766 N N . PRO A 1 231 ? -8.010 4.396 15.699 1.00 70.94 231 PRO A N 1
ATOM 1767 C CA . PRO A 1 231 ? -7.916 4.272 17.160 1.00 70.94 231 PRO A CA 1
ATOM 1768 C C . PRO A 1 231 ? -6.879 3.280 17.678 1.00 70.94 231 PRO A C 1
ATOM 1770 O O . PRO A 1 231 ? -6.367 3.463 18.779 1.00 70.94 231 PRO A O 1
ATOM 1773 N N . TRP A 1 232 ? -6.564 2.259 16.887 1.00 73.56 232 TRP A N 1
ATOM 1774 C CA . TRP A 1 232 ? -5.632 1.191 17.245 1.00 73.56 232 TRP A CA 1
ATOM 1775 C C . TRP A 1 232 ? -4.325 1.330 16.453 1.00 73.56 232 TRP A C 1
ATOM 1777 O O . TRP A 1 232 ? -3.887 0.380 15.809 1.00 73.56 232 TRP A O 1
ATOM 1787 N N . SER A 1 233 ? -3.737 2.527 16.432 1.00 77.94 233 SER A N 1
ATOM 1788 C CA . SER A 1 233 ? -2.457 2.816 15.772 1.00 77.94 233 SER A CA 1
ATOM 1789 C C . SER A 1 233 ? -1.386 3.255 16.764 1.00 77.94 233 SER A C 1
ATOM 1791 O O . SER A 1 233 ? -1.687 3.803 17.831 1.00 77.94 233 SER A O 1
ATOM 1793 N N . LEU A 1 234 ? -0.119 3.039 16.403 1.00 72.38 234 LEU A N 1
ATOM 1794 C CA . LEU A 1 234 ? 1.010 3.601 17.142 1.00 72.38 234 LEU A CA 1
ATOM 1795 C C . LEU A 1 234 ? 1.088 5.128 17.000 1.00 72.38 234 LEU A C 1
ATOM 1797 O O . LEU A 1 234 ? 1.439 5.784 17.976 1.00 72.38 234 LEU A O 1
ATOM 1801 N N . ASP A 1 235 ? 0.655 5.695 15.869 1.00 74.75 235 ASP A N 1
ATOM 1802 C CA . ASP A 1 235 ? 0.509 7.146 15.651 1.00 74.75 235 ASP A CA 1
ATOM 1803 C C . ASP A 1 235 ? -0.293 7.805 16.785 1.00 74.75 235 ASP A C 1
ATOM 1805 O O . ASP A 1 235 ? 0.096 8.832 17.343 1.00 74.75 235 ASP A O 1
ATOM 1809 N N . ARG A 1 236 ? -1.377 7.151 17.224 1.00 73.56 236 ARG A N 1
ATOM 1810 C CA . ARG A 1 236 ? -2.204 7.636 18.334 1.00 73.56 236 ARG A CA 1
ATOM 1811 C C . ARG A 1 236 ? -1.521 7.509 19.695 1.00 73.56 236 ARG A C 1
ATOM 1813 O O . ARG A 1 236 ? -1.744 8.363 20.548 1.00 73.56 236 ARG A O 1
ATOM 1820 N N . LYS A 1 237 ? -0.689 6.483 19.907 1.00 72.69 237 LYS A N 1
ATOM 1821 C CA . LYS A 1 237 ? 0.118 6.354 21.137 1.00 72.69 237 LYS A CA 1
ATOM 1822 C C . LYS A 1 237 ? 1.232 7.400 21.202 1.00 72.69 237 LYS A C 1
ATOM 1824 O O . LYS A 1 237 ? 1.561 7.860 22.287 1.00 72.69 237 LYS A O 1
ATOM 1829 N N . LEU A 1 238 ? 1.785 7.776 20.051 1.00 70.94 238 LEU A N 1
ATOM 1830 C CA . LEU A 1 238 ? 2.826 8.797 19.917 1.00 70.94 238 LEU A CA 1
ATOM 1831 C C . LEU A 1 238 ? 2.257 10.226 19.838 1.00 70.94 238 LEU A C 1
ATOM 1833 O O . LEU A 1 238 ? 3.009 11.191 19.951 1.00 70.94 238 LEU A O 1
ATOM 1837 N N . GLY A 1 239 ? 0.939 10.370 19.662 1.00 65.44 239 GLY A N 1
ATOM 1838 C CA . GLY A 1 239 ? 0.235 11.655 19.638 1.00 65.44 239 GLY A CA 1
ATOM 1839 C C . GLY A 1 239 ? 0.490 12.499 18.386 1.00 65.44 239 GLY A C 1
ATOM 1840 O O . GLY A 1 239 ? 0.196 13.692 18.397 1.00 65.44 239 GLY A O 1
ATOM 1841 N N . LYS A 1 240 ? 1.043 11.915 17.318 1.00 67.00 240 LYS A N 1
ATOM 1842 C CA . LYS A 1 240 ? 1.359 12.610 16.065 1.00 67.00 240 LYS A CA 1
ATOM 1843 C C . LYS A 1 240 ? 0.802 11.820 14.886 1.00 67.00 240 LYS A C 1
ATOM 1845 O O . LYS A 1 240 ? 1.064 10.630 14.762 1.00 67.00 240 LYS A O 1
ATOM 1850 N N . GLU A 1 241 ? 0.058 12.497 14.019 1.00 68.94 241 GLU A N 1
ATOM 1851 C CA . GLU A 1 241 ? -0.424 11.973 12.740 1.00 68.94 241 GLU A CA 1
ATOM 1852 C C . GLU A 1 241 ? -0.235 13.073 11.679 1.00 68.94 241 GLU A C 1
ATOM 1854 O O . GLU A 1 241 ? -0.418 14.251 11.997 1.00 68.94 241 GLU A O 1
ATOM 1859 N N . LEU A 1 242 ? 0.206 12.698 10.470 1.00 53.34 242 LEU A N 1
ATOM 1860 C CA . LEU A 1 242 ? 0.401 13.612 9.329 1.00 53.34 242 LEU A CA 1
ATOM 1861 C C . LEU A 1 242 ? -0.917 13.980 8.637 1.00 53.34 242 LEU A C 1
ATOM 1863 O O . LEU A 1 242 ? -1.922 13.266 8.835 1.00 53.34 242 LEU A O 1
#